Protein AF-A0AAE9Q0K9-F1 (afdb_monomer)

Mean predicted aligned error: 13.52 Å

Nearest PDB structures (foldseek):
  3g79-assembly1_B  TM=7.918E-01  e=2.305E-06  Methanosarcina mazei Go1
  4xrr-assembly1_A  TM=7.896E-01  e=2.748E-06  Micromonospora echinospora
  4xr9-assembly1_A  TM=8.081E-01  e=1.190E-05  Micromonospora echinospora
  4xrr-assembly1_B  TM=7.491E-01  e=4.657E-06  Micromonospora echinospora
  2xvm-assembly2_B  TM=6.823E-01  e=1.431E-02  Escherichia coli

InterPro domains:
  IPR014027 UDP-glucose/GDP-mannose dehydrogenase, C-terminal [PF03720] (36-127)
  IPR014027 UDP-glucose/GDP-mannose dehydrogenase, C-terminal [SM00984] (34-129)
  IPR017476 UDP-glucose/GDP-mannose dehydrogenase [PIRSF000124] (4-127)
  IPR028359 UDP-N-acetyl-D-mannosamine/glucosamine dehydrogenase [PIRSF500136] (2-129)
  IPR028359 UDP-N-acetyl-D-mannosamine/glucosamine dehydrogenase [PTHR43491] (2-128)
  IPR029063 S-adenosyl-L-methionine-dependent methyltransferase superfamily [G3DSA:3.40.50.150] (150-235)
  IPR029063 S-adenosyl-L-methionine-dependent methyltransferase superfamily [SSF53335] (159-231)
  IPR036220 UDP-glucose/GDP-mannose dehydrogenase, C-terminal domain superfamily [SSF52413] (21-127)
  IPR041698 Methyltransferase domain 25 [PF13649] (188-229)

Organism: Paenibacillus polymyxa (NCBI:txid1406)

Solvent-accessible surface area (backbone atoms only — not comparable to full-atom values): 13723 Å² total; per-residue (Å²): 133,74,69,73,65,75,54,50,59,35,53,51,52,48,55,49,50,38,52,55,35,44,77,71,77,35,62,46,58,65,33,31,35,33,33,38,24,45,32,56,48,62,84,43,58,53,47,94,82,15,58,43,54,57,29,51,55,50,41,44,75,59,42,26,44,71,49,39,27,34,98,60,39,65,59,52,73,56,96,84,44,80,48,64,44,48,77,88,47,57,70,58,33,51,69,26,65,33,37,33,35,63,32,58,42,88,87,61,63,54,51,60,44,53,74,34,28,74,24,36,40,28,71,64,62,67,56,77,84,50,79,75,92,51,67,37,41,70,85,43,94,85,52,81,60,76,63,74,68,70,76,69,56,50,65,51,41,22,55,72,60,75,42,84,54,71,71,58,17,50,54,49,40,53,50,50,53,50,52,61,74,68,66,72,86,59,67,44,80,38,78,68,36,48,49,20,59,61,53,46,52,39,32,73,74,66,32,43,38,38,67,42,60,93,48,70,68,26,54,53,47,29,58,54,59,51,69,72,64,76,70,100,74,84,73,92,68,72,84,104

Structure (mmCIF, N/CA/C/O backbone):
data_AF-A0AAE9Q0K9-F1
#
_entry.id   AF-A0AAE9Q0K9-F1
#
loop_
_atom_site.group_PDB
_atom_site.id
_atom_site.type_symbol
_atom_site.label_atom_id
_atom_site.label_alt_id
_atom_site.label_comp_id
_atom_site.label_asym_id
_atom_site.label_entity_id
_atom_site.label_seq_id
_atom_site.pdbx_PDB_ins_code
_atom_site.Cartn_x
_atom_site.Cartn_y
_atom_site.Cartn_z
_atom_site.occupancy
_atom_site.B_iso_or_equiv
_atom_site.auth_seq_id
_atom_site.auth_comp_id
_atom_site.auth_asym_id
_atom_site.auth_atom_id
_atom_site.pdbx_PDB_model_num
ATOM 1 N N . MET A 1 1 ? 25.116 6.180 1.369 1.00 36.84 1 MET A N 1
ATOM 2 C CA . MET A 1 1 ? 24.198 7.081 0.624 1.00 36.84 1 MET A CA 1
ATOM 3 C C . MET A 1 1 ? 23.148 6.339 -0.232 1.00 36.84 1 MET A C 1
ATOM 5 O O . MET A 1 1 ? 22.491 6.979 -1.041 1.00 36.84 1 MET A O 1
ATOM 9 N N . ALA A 1 2 ? 22.880 5.045 0.005 1.00 32.47 2 ALA A N 1
ATOM 10 C CA . ALA A 1 2 ? 21.794 4.292 -0.651 1.00 32.47 2 ALA A CA 1
ATOM 11 C C . ALA A 1 2 ? 20.377 4.611 -0.107 1.00 32.47 2 ALA A C 1
ATOM 13 O O . ALA A 1 2 ? 19.367 4.248 -0.704 1.00 32.47 2 ALA A O 1
ATOM 14 N N . ASP A 1 3 ? 20.302 5.338 1.009 1.00 37.56 3 ASP A N 1
ATOM 15 C CA . ASP A 1 3 ? 19.083 5.569 1.793 1.00 37.56 3 ASP A CA 1
ATOM 16 C C . ASP A 1 3 ? 18.100 6.590 1.172 1.00 37.56 3 ASP A C 1
ATOM 18 O O . ASP A 1 3 ? 16.903 6.565 1.443 1.00 37.56 3 ASP A O 1
ATOM 22 N N . ARG A 1 4 ? 18.549 7.478 0.268 1.00 38.53 4 ARG A N 1
ATOM 23 C CA . ARG A 1 4 ? 17.640 8.464 -0.366 1.00 38.53 4 ARG A CA 1
ATOM 24 C C . ARG A 1 4 ? 16.736 7.869 -1.443 1.00 38.53 4 ARG A C 1
ATOM 26 O O . ARG A 1 4 ? 15.739 8.488 -1.804 1.00 38.53 4 ARG A O 1
ATOM 33 N N . MET A 1 5 ? 17.081 6.702 -1.979 1.00 36.34 5 MET A N 1
ATOM 34 C CA . MET A 1 5 ? 16.413 6.157 -3.159 1.00 36.34 5 MET A CA 1
ATOM 35 C C . MET A 1 5 ? 15.229 5.252 -2.792 1.00 36.34 5 MET A C 1
ATOM 37 O O . MET A 1 5 ? 14.157 5.402 -3.371 1.00 36.34 5 MET A O 1
ATOM 41 N N . ASN A 1 6 ? 15.378 4.409 -1.760 1.00 49.47 6 ASN A N 1
ATOM 42 C CA . ASN A 1 6 ? 14.301 3.540 -1.257 1.00 49.47 6 ASN A CA 1
ATOM 43 C C . ASN A 1 6 ? 13.211 4.298 -0.477 1.00 49.47 6 ASN A C 1
ATOM 45 O O . ASN A 1 6 ? 12.101 3.796 -0.329 1.00 49.47 6 ASN A O 1
ATOM 49 N N . ARG A 1 7 ? 13.482 5.531 -0.030 1.00 56.62 7 ARG A N 1
ATOM 50 C CA . ARG A 1 7 ? 12.511 6.362 0.704 1.00 56.62 7 ARG A CA 1
ATOM 51 C C . ARG A 1 7 ? 11.481 7.073 -0.182 1.00 56.62 7 ARG A C 1
ATOM 53 O O . ARG A 1 7 ? 10.532 7.627 0.354 1.00 56.62 7 ARG A O 1
ATOM 60 N N . ARG A 1 8 ? 11.626 7.076 -1.515 1.00 76.06 8 ARG A N 1
ATOM 61 C CA . ARG A 1 8 ? 10.734 7.860 -2.401 1.00 76.06 8 ARG A CA 1
ATOM 62 C C . ARG A 1 8 ? 9.349 7.235 -2.573 1.00 76.06 8 ARG A C 1
ATOM 64 O O . ARG A 1 8 ? 8.370 7.966 -2.627 1.00 76.06 8 ARG A O 1
ATOM 71 N N . MET A 1 9 ? 9.264 5.905 -2.622 1.00 83.50 9 MET A N 1
ATOM 72 C CA . MET A 1 9 ? 7.991 5.210 -2.844 1.00 83.50 9 MET A CA 1
ATOM 73 C C . MET A 1 9 ? 7.003 5.359 -1.678 1.00 83.50 9 MET A C 1
ATOM 75 O O . MET A 1 9 ? 5.858 5.707 -1.948 1.00 83.50 9 MET A O 1
ATOM 79 N N . PRO A 1 10 ? 7.402 5.186 -0.400 1.00 91.00 10 PRO A N 1
ATOM 80 C CA . PRO A 1 10 ? 6.505 5.456 0.725 1.00 91.00 10 PRO A CA 1
ATOM 81 C C . PRO A 1 10 ? 5.964 6.891 0.742 1.00 91.00 10 PRO A C 1
ATOM 83 O O . PRO A 1 10 ? 4.782 7.094 0.993 1.00 91.00 10 PRO A O 1
ATOM 86 N N . LEU A 1 11 ? 6.803 7.884 0.426 1.00 89.25 11 LEU A N 1
ATOM 87 C CA . LEU A 1 11 ? 6.382 9.289 0.370 1.00 89.25 11 LEU A CA 1
ATOM 88 C C . LEU A 1 11 ? 5.381 9.532 -0.763 1.00 89.25 11 LEU A C 1
ATOM 90 O O . LEU A 1 11 ? 4.333 10.123 -0.537 1.00 89.25 11 LEU A O 1
ATOM 94 N N . TYR A 1 12 ? 5.656 8.997 -1.954 1.00 87.00 12 TYR A N 1
ATOM 95 C CA . TYR A 1 12 ? 4.720 9.064 -3.074 1.00 87.00 12 TYR A CA 1
ATOM 96 C C . TYR A 1 12 ? 3.377 8.400 -2.737 1.00 87.00 12 TYR A C 1
ATOM 98 O O . TYR A 1 12 ? 2.322 8.953 -3.023 1.00 87.00 12 TYR A O 1
ATOM 106 N N . ILE A 1 13 ? 3.394 7.231 -2.086 1.00 93.88 13 ILE A N 1
ATOM 107 C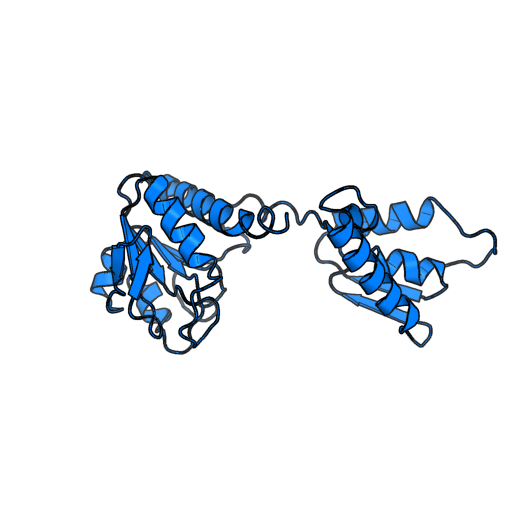 CA . ILE A 1 13 ? 2.168 6.557 -1.633 1.00 93.88 13 ILE A CA 1
ATOM 108 C C . ILE A 1 13 ? 1.389 7.454 -0.659 1.00 93.88 13 ILE A C 1
ATOM 110 O O . ILE A 1 13 ? 0.170 7.542 -0.776 1.00 93.88 13 ILE A O 1
ATOM 114 N N . ALA A 1 14 ? 2.060 8.161 0.253 1.00 96.19 14 ALA A N 1
ATOM 115 C CA . ALA A 1 14 ? 1.404 9.090 1.172 1.00 96.19 14 ALA A CA 1
ATOM 116 C C . ALA A 1 14 ? 0.760 10.295 0.463 1.00 96.19 14 ALA A C 1
ATOM 118 O O . ALA A 1 14 ? -0.393 10.616 0.745 1.00 96.19 14 ALA A O 1
ATOM 119 N N . GLU A 1 15 ? 1.451 10.907 -0.504 1.00 93.00 15 GLU A N 1
ATOM 120 C CA . GLU A 1 15 ? 0.894 11.978 -1.349 1.00 93.00 15 GLU A CA 1
ATOM 121 C C . GLU A 1 15 ? -0.348 11.496 -2.116 1.00 93.00 15 GLU A C 1
ATOM 123 O O . GLU A 1 15 ? -1.350 12.203 -2.234 1.00 93.00 15 GLU A O 1
ATOM 128 N N . ARG A 1 16 ? -0.316 10.252 -2.606 1.00 94.06 16 ARG A N 1
ATOM 129 C CA . ARG A 1 16 ? -1.458 9.630 -3.284 1.00 94.06 16 ARG A CA 1
ATOM 130 C C . ARG A 1 16 ? -2.630 9.401 -2.341 1.00 94.06 16 ARG A C 1
ATOM 132 O O . ARG A 1 16 ? -3.759 9.701 -2.719 1.00 94.06 16 ARG A O 1
ATOM 139 N N . ILE A 1 17 ? -2.373 8.936 -1.121 1.00 97.19 17 ILE A N 1
ATOM 140 C CA . ILE A 1 17 ? -3.406 8.790 -0.090 1.00 97.19 17 ILE A CA 1
ATOM 141 C C . ILE A 1 17 ? -4.057 10.145 0.214 1.00 97.19 17 ILE A C 1
ATOM 143 O O . ILE A 1 17 ? -5.284 10.236 0.231 1.00 97.19 17 ILE A O 1
ATOM 147 N N . GLU A 1 18 ? -3.267 11.205 0.397 1.00 96.31 18 GLU A N 1
ATOM 148 C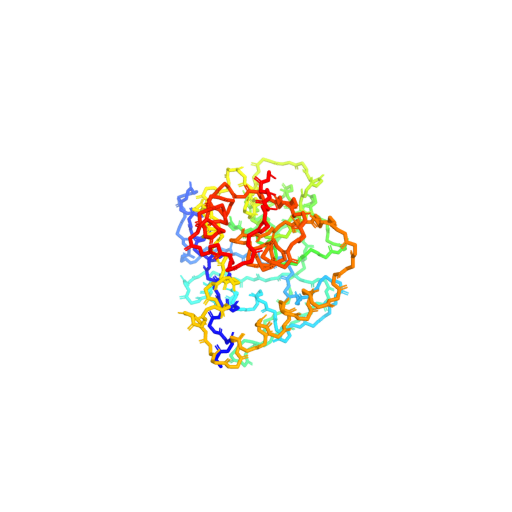 CA . GLU A 1 18 ? -3.787 12.558 0.623 1.00 96.31 18 GLU A CA 1
ATOM 149 C C . GLU A 1 18 ? -4.675 13.031 -0.537 1.00 96.31 18 GLU A C 1
ATOM 151 O O . GLU A 1 18 ? -5.797 13.488 -0.310 1.00 96.31 18 GLU A O 1
ATOM 156 N N . ALA A 1 19 ? -4.223 12.857 -1.782 1.00 93.50 19 ALA A N 1
ATOM 157 C CA . ALA A 1 19 ? -5.000 13.218 -2.964 1.00 93.50 19 ALA A CA 1
ATOM 158 C C . ALA A 1 19 ? -6.320 12.429 -3.065 1.00 93.50 19 ALA A C 1
ATOM 160 O O . ALA A 1 19 ? -7.364 13.000 -3.384 1.00 93.50 19 ALA A O 1
ATOM 161 N N . MET A 1 20 ? -6.296 11.128 -2.764 1.00 95.06 20 MET A N 1
ATOM 162 C CA . MET A 1 20 ? -7.482 10.266 -2.769 1.00 95.06 20 MET A CA 1
ATOM 163 C C . MET A 1 20 ? -8.494 10.668 -1.688 1.00 95.06 20 MET A C 1
ATOM 165 O O . MET A 1 20 ? -9.697 10.708 -1.950 1.00 95.06 20 MET A O 1
ATOM 169 N N . LEU A 1 21 ? -8.021 11.021 -0.490 1.00 96.25 21 LEU A N 1
ATOM 170 C CA . LEU A 1 21 ? -8.870 11.557 0.576 1.00 96.25 21 LEU A CA 1
ATOM 171 C C . LEU A 1 21 ? -9.482 12.906 0.174 1.00 96.25 21 LEU A C 1
ATOM 173 O O . LEU A 1 21 ? -10.686 13.108 0.350 1.00 96.25 21 LEU A O 1
ATOM 177 N N . ALA A 1 22 ? -8.692 13.793 -0.437 1.00 94.81 22 ALA A N 1
ATOM 178 C CA . ALA A 1 22 ? -9.155 15.101 -0.894 1.00 94.81 22 ALA A CA 1
ATOM 179 C C . ALA A 1 22 ? -10.270 14.988 -1.946 1.00 94.81 22 ALA A C 1
ATOM 181 O O . ALA A 1 22 ? -11.261 15.714 -1.870 1.00 94.81 22 ALA A O 1
ATOM 182 N N . GLN A 1 23 ? -10.179 14.025 -2.871 1.00 92.88 23 GLN A N 1
ATOM 183 C CA . GLN A 1 23 ? -11.248 13.728 -3.839 1.00 92.88 23 GLN A CA 1
ATOM 184 C C . GLN A 1 23 ? -12.558 13.276 -3.172 1.00 92.88 23 GLN A C 1
ATOM 186 O O . GLN A 1 23 ? -13.635 13.439 -3.741 1.00 92.88 23 GLN A O 1
ATOM 191 N N . LYS A 1 24 ? -12.484 12.733 -1.952 1.00 92.81 24 LYS A N 1
ATOM 192 C CA . LYS A 1 24 ? -13.639 12.379 -1.114 1.00 92.81 24 LYS A CA 1
ATOM 193 C C . LYS A 1 24 ? -14.046 13.505 -0.152 1.00 92.81 24 LYS A C 1
ATOM 195 O O . LYS A 1 24 ? -14.880 13.279 0.722 1.00 92.81 24 LYS A O 1
ATOM 200 N N . GLY A 1 25 ? -13.469 14.702 -0.287 1.00 95.25 25 GLY A N 1
ATOM 201 C CA . GLY A 1 25 ? -13.744 15.852 0.576 1.00 95.25 25 GLY A CA 1
ATOM 202 C C . GLY A 1 25 ? -13.165 15.731 1.990 1.00 95.25 25 GLY A C 1
ATOM 203 O O . GLY A 1 25 ? -13.634 16.418 2.896 1.00 95.25 25 GLY A O 1
ATOM 204 N N . LYS A 1 26 ? -12.174 14.855 2.202 1.00 95.06 26 LYS A N 1
ATOM 205 C CA . LYS A 1 26 ? -11.495 14.653 3.491 1.00 95.06 26 LYS A CA 1
ATOM 206 C C . LYS A 1 26 ? -10.059 15.165 3.426 1.00 95.06 26 LYS A C 1
ATOM 208 O O . LYS A 1 26 ? -9.401 15.066 2.398 1.00 95.06 26 LYS A O 1
ATOM 213 N N . THR A 1 27 ? -9.559 15.702 4.532 1.00 96.81 27 THR A N 1
ATOM 214 C CA . THR A 1 27 ? -8.134 16.023 4.683 1.00 96.81 27 THR A CA 1
ATOM 215 C C . THR A 1 27 ? -7.415 14.849 5.336 1.00 96.81 27 THR A C 1
ATOM 217 O O . THR A 1 27 ? -8.040 14.051 6.032 1.00 96.81 27 THR A O 1
ATOM 220 N N . ILE A 1 28 ? -6.101 14.731 5.131 1.00 97.56 28 ILE A N 1
ATOM 221 C CA . ILE A 1 28 ? -5.321 13.647 5.747 1.00 97.56 28 ILE A CA 1
ATOM 222 C C . ILE A 1 28 ? -5.209 13.783 7.273 1.00 97.56 28 ILE A C 1
ATOM 224 O O . ILE A 1 28 ? -5.107 12.788 7.989 1.00 97.56 28 ILE A O 1
ATOM 228 N N . ASN A 1 29 ? -5.282 15.010 7.791 1.00 97.31 29 ASN A N 1
ATOM 229 C CA . ASN A 1 29 ? -5.257 15.260 9.225 1.00 97.31 29 ASN A CA 1
ATOM 230 C C . ASN A 1 29 ? -6.472 14.599 9.899 1.00 97.31 29 ASN A C 1
ATOM 232 O O . ASN A 1 29 ? -7.617 14.924 9.591 1.00 97.31 29 ASN A O 1
ATOM 236 N N . LYS A 1 30 ? -6.211 13.698 10.851 1.00 96.81 30 LYS A N 1
ATOM 237 C CA . LYS A 1 30 ? -7.172 12.832 11.552 1.00 96.81 30 LYS A CA 1
ATOM 238 C C . LYS A 1 30 ? -7.880 11.788 10.682 1.00 96.81 30 LYS A C 1
ATOM 240 O O . LYS A 1 30 ? -8.736 11.082 11.216 1.00 96.81 30 LYS A O 1
ATOM 245 N N . ALA A 1 31 ? -7.521 11.646 9.405 1.00 98.44 31 ALA A N 1
ATOM 246 C CA . ALA A 1 31 ? -8.048 10.567 8.577 1.00 98.44 31 ALA A CA 1
ATOM 247 C C . ALA A 1 31 ? -7.641 9.210 9.157 1.00 98.44 31 ALA A C 1
ATOM 249 O O . ALA A 1 31 ? -6.495 9.018 9.570 1.00 98.44 31 ALA A O 1
ATOM 250 N N . LYS A 1 32 ? -8.577 8.268 9.193 1.00 98.69 32 LYS A N 1
ATOM 251 C CA . LYS A 1 32 ? -8.355 6.898 9.647 1.00 98.69 32 LYS A CA 1
ATOM 252 C C . LYS A 1 32 ? -7.809 6.070 8.496 1.00 98.69 32 LYS A C 1
ATOM 254 O O . LYS A 1 32 ? -8.527 5.769 7.545 1.00 98.69 32 LYS A O 1
ATOM 259 N N . ILE A 1 33 ? -6.543 5.694 8.600 1.00 98.81 33 ILE A N 1
ATOM 260 C CA . ILE A 1 33 ? -5.845 4.908 7.585 1.00 98.81 33 ILE A CA 1
ATOM 261 C C . ILE A 1 33 ? -5.503 3.548 8.179 1.00 98.81 33 ILE A C 1
ATOM 263 O O . ILE A 1 33 ? -4.948 3.463 9.278 1.00 98.81 33 ILE A O 1
ATOM 267 N N . ILE A 1 34 ? -5.812 2.483 7.446 1.00 98.81 34 ILE A N 1
ATOM 268 C CA . ILE A 1 34 ? -5.430 1.124 7.829 1.00 98.81 34 ILE A CA 1
ATOM 269 C C . ILE A 1 34 ? -4.444 0.578 6.809 1.00 98.81 34 ILE A C 1
ATOM 271 O O . ILE A 1 34 ? -4.770 0.492 5.629 1.00 98.81 34 ILE A O 1
ATOM 275 N N . LEU A 1 35 ? -3.256 0.183 7.263 1.00 98.75 35 LEU A N 1
ATOM 276 C CA . LEU A 1 35 ? -2.320 -0.583 6.443 1.00 98.75 35 LEU A CA 1
ATOM 277 C C . LEU A 1 35 ? -2.640 -2.078 6.559 1.00 98.75 35 LEU A C 1
ATOM 279 O O . LEU A 1 35 ? -2.580 -2.647 7.652 1.00 98.75 35 LEU A O 1
ATOM 283 N N . ALA A 1 36 ? -2.981 -2.709 5.439 1.00 98.50 36 ALA A N 1
ATOM 284 C CA . ALA A 1 36 ? -3.128 -4.154 5.326 1.00 98.50 36 ALA A CA 1
ATOM 285 C C . ALA A 1 36 ? -1.775 -4.759 4.910 1.00 98.50 36 ALA A C 1
ATOM 287 O O . ALA A 1 36 ? -1.364 -4.683 3.747 1.00 98.50 36 ALA A O 1
ATOM 288 N N . GLY A 1 37 ? -1.082 -5.329 5.896 1.00 98.00 37 GLY A N 1
ATOM 289 C CA . GLY A 1 37 ? 0.266 -5.880 5.801 1.00 98.00 37 GLY A CA 1
ATOM 290 C C . GLY A 1 37 ? 1.352 -4.865 6.159 1.00 98.00 37 GLY A C 1
ATOM 291 O O . GLY A 1 37 ? 1.391 -3.760 5.627 1.00 98.00 37 GLY A O 1
ATOM 292 N N . VAL A 1 38 ? 2.268 -5.230 7.048 1.00 97.94 38 VAL A N 1
ATOM 293 C CA . VAL A 1 38 ? 3.466 -4.443 7.386 1.00 97.94 38 VAL A CA 1
ATOM 294 C C . VAL A 1 38 ? 4.754 -5.249 7.261 1.00 97.94 38 VAL A C 1
ATOM 296 O O . VAL A 1 38 ? 5.834 -4.661 7.322 1.00 97.94 38 VAL A O 1
ATOM 299 N N . ALA A 1 39 ? 4.674 -6.560 7.040 1.00 95.44 39 ALA A N 1
ATOM 300 C CA . ALA A 1 39 ? 5.826 -7.380 6.703 1.00 95.44 39 ALA A CA 1
ATOM 301 C C . ALA A 1 39 ? 6.523 -6.887 5.423 1.00 95.44 39 ALA A C 1
ATOM 303 O O . ALA A 1 39 ? 5.892 -6.446 4.462 1.00 95.44 39 ALA A O 1
ATOM 304 N N . TYR A 1 40 ? 7.849 -7.000 5.391 1.00 88.62 40 TYR A N 1
ATOM 305 C CA . TYR A 1 40 ? 8.693 -6.660 4.246 1.00 88.62 40 TYR A CA 1
ATOM 306 C C . TYR A 1 40 ? 8.391 -7.533 3.018 1.00 88.62 40 TYR A C 1
ATOM 308 O O . TYR A 1 40 ? 8.540 -7.084 1.879 1.00 88.62 40 TYR A O 1
ATOM 316 N N . LYS A 1 41 ? 7.961 -8.778 3.241 1.00 90.50 41 LYS A N 1
ATOM 317 C CA . LYS A 1 41 ? 7.565 -9.722 2.196 1.00 90.50 41 LYS A CA 1
ATOM 318 C C . LYS A 1 41 ? 6.277 -10.434 2.573 1.00 90.50 41 LYS A C 1
ATOM 320 O O . LYS A 1 41 ? 5.924 -10.551 3.742 1.00 90.50 41 LYS A O 1
ATOM 325 N N . LYS A 1 42 ? 5.631 -10.949 1.534 1.00 95.38 42 LYS A N 1
ATOM 326 C CA . LYS A 1 42 ? 4.513 -11.877 1.623 1.00 95.38 42 LYS A CA 1
ATOM 327 C C . LYS A 1 42 ? 4.852 -13.058 2.537 1.00 95.38 42 LYS A C 1
ATOM 329 O O . LYS A 1 42 ? 5.935 -13.630 2.443 1.00 95.38 42 LYS A O 1
ATOM 334 N N . ASP A 1 43 ? 3.884 -13.392 3.380 1.00 96.31 43 ASP A N 1
ATOM 335 C CA . ASP A 1 43 ? 3.815 -14.597 4.215 1.00 96.31 43 ASP A CA 1
ATOM 336 C C . ASP A 1 43 ? 4.983 -14.849 5.186 1.00 96.31 43 ASP A C 1
ATOM 338 O O . ASP A 1 43 ? 5.297 -15.994 5.508 1.00 96.31 43 ASP A O 1
ATOM 342 N N . ILE A 1 44 ? 5.613 -13.777 5.677 1.00 95.00 44 ILE A N 1
ATOM 343 C CA . ILE A 1 44 ? 6.643 -13.826 6.726 1.00 95.00 44 ILE A CA 1
ATOM 344 C C . ILE A 1 44 ? 6.440 -12.700 7.749 1.00 95.00 44 ILE A C 1
ATOM 346 O O . ILE A 1 44 ? 5.702 -11.755 7.490 1.00 95.00 44 ILE A O 1
ATOM 350 N N . ASP A 1 45 ? 7.132 -12.767 8.885 1.00 95.25 45 ASP A N 1
ATOM 351 C CA . ASP A 1 45 ? 7.037 -11.825 10.012 1.00 95.25 45 ASP A CA 1
ATOM 352 C C . ASP A 1 45 ? 8.154 -10.754 10.048 1.00 95.25 45 ASP A C 1
ATOM 354 O O . ASP A 1 45 ? 8.262 -9.980 11.002 1.00 95.25 45 ASP A O 1
ATOM 358 N N . ASP A 1 46 ? 9.001 -10.673 9.016 1.00 92.44 46 ASP A N 1
ATOM 359 C CA . ASP A 1 46 ? 10.136 -9.742 8.989 1.00 92.44 46 ASP A CA 1
ATOM 360 C C . ASP A 1 46 ? 9.705 -8.315 8.633 1.00 92.44 46 ASP A C 1
ATOM 362 O O . ASP A 1 46 ? 9.191 -8.066 7.543 1.00 92.44 46 ASP A O 1
ATOM 366 N N . VAL A 1 47 ? 9.988 -7.356 9.515 1.00 93.56 47 VAL A N 1
ATOM 367 C CA . VAL A 1 47 ? 9.665 -5.930 9.329 1.00 93.56 47 VAL A CA 1
ATOM 368 C C . VAL A 1 47 ? 10.884 -5.012 9.209 1.00 93.56 47 VAL A C 1
ATOM 370 O O . VAL A 1 47 ? 10.709 -3.812 9.006 1.00 93.56 47 VAL A O 1
ATOM 373 N N . ARG A 1 48 ? 12.115 -5.532 9.330 1.00 87.56 48 ARG A N 1
ATOM 374 C CA . ARG A 1 48 ? 13.334 -4.714 9.532 1.00 87.56 48 ARG A CA 1
ATOM 375 C C . ARG A 1 48 ? 13.556 -3.656 8.454 1.00 87.56 48 ARG A C 1
ATOM 377 O O . ARG A 1 48 ? 13.917 -2.532 8.769 1.00 87.56 48 ARG A O 1
ATOM 384 N N . GLU A 1 49 ? 13.280 -4.017 7.207 1.00 86.56 49 GLU A N 1
ATOM 385 C CA . GLU A 1 49 ? 13.440 -3.152 6.032 1.00 86.56 49 GLU A CA 1
ATOM 386 C C . GLU A 1 49 ? 12.087 -2.857 5.365 1.00 86.56 49 GLU A C 1
ATOM 388 O O . GLU A 1 49 ? 11.999 -2.636 4.155 1.00 86.56 49 GLU A O 1
ATOM 393 N N . SER A 1 50 ? 10.995 -2.920 6.133 1.00 92.69 50 SER A N 1
ATOM 394 C CA . SER A 1 50 ? 9.659 -2.787 5.568 1.00 92.69 50 SER A CA 1
ATOM 395 C C . SER A 1 50 ? 9.359 -1.340 5.145 1.00 92.69 50 SER A C 1
ATOM 397 O O . SER A 1 50 ? 9.321 -0.438 5.990 1.00 92.69 50 SER A O 1
ATOM 399 N N . PRO A 1 51 ? 9.051 -1.089 3.855 1.00 91.00 51 PRO A N 1
ATOM 400 C CA . PRO A 1 51 ? 8.629 0.234 3.399 1.00 91.00 51 PRO A CA 1
ATOM 401 C C . PRO A 1 51 ? 7.282 0.659 4.002 1.00 91.00 51 PRO A C 1
ATOM 403 O O . PRO A 1 51 ? 6.999 1.855 4.072 1.00 91.00 51 PRO A O 1
ATOM 406 N N . ALA A 1 52 ? 6.468 -0.297 4.469 1.00 95.31 52 ALA A N 1
ATOM 407 C CA . ALA A 1 52 ? 5.196 -0.018 5.127 1.00 95.31 52 ALA A CA 1
ATOM 408 C C . ALA A 1 52 ? 5.393 0.725 6.456 1.00 95.31 52 ALA A C 1
ATOM 410 O O . ALA A 1 52 ? 4.589 1.590 6.786 1.00 95.31 52 ALA A O 1
ATOM 411 N N . LEU A 1 53 ? 6.487 0.462 7.184 1.00 95.62 53 LEU A N 1
ATOM 412 C CA . LEU A 1 53 ? 6.791 1.181 8.426 1.00 95.62 53 LEU A CA 1
ATOM 413 C C . LEU A 1 53 ? 7.210 2.632 8.165 1.00 95.62 53 LEU A C 1
ATOM 415 O O . LEU A 1 53 ? 6.799 3.532 8.896 1.00 95.62 53 LEU A O 1
ATOM 419 N N . VAL A 1 54 ? 7.961 2.875 7.085 1.00 94.25 54 VAL A N 1
ATOM 420 C CA . VAL A 1 54 ? 8.318 4.236 6.646 1.00 94.25 54 VAL A CA 1
ATOM 421 C C . VAL A 1 54 ? 7.063 5.019 6.251 1.00 94.25 54 VAL A C 1
ATOM 423 O O . VAL A 1 54 ? 6.917 6.182 6.628 1.00 94.25 54 VAL A O 1
ATOM 426 N N . LEU A 1 55 ? 6.140 4.376 5.525 1.00 96.69 55 LEU A N 1
ATOM 427 C CA . LEU A 1 55 ? 4.838 4.954 5.191 1.00 96.69 55 LEU A CA 1
ATOM 428 C C . LEU A 1 55 ? 4.026 5.253 6.458 1.00 96.69 55 LEU A C 1
ATOM 430 O O . LEU A 1 55 ? 3.530 6.367 6.607 1.00 96.69 55 LEU A O 1
ATOM 434 N N . PHE A 1 56 ? 3.925 4.289 7.378 1.00 98.06 56 PHE A N 1
ATOM 435 C CA . PHE A 1 56 ? 3.192 4.428 8.637 1.00 98.06 56 PHE A CA 1
ATOM 436 C C . PHE A 1 56 ? 3.672 5.654 9.422 1.00 98.06 56 PHE A C 1
ATOM 438 O O . PHE A 1 56 ? 2.870 6.509 9.794 1.00 98.06 56 PHE A O 1
ATOM 445 N N . GLU A 1 57 ? 4.985 5.776 9.633 1.00 96.44 57 GLU A N 1
ATOM 446 C CA . GLU A 1 57 ? 5.574 6.909 10.349 1.00 96.44 57 GLU A CA 1
ATOM 447 C C . GLU A 1 57 ? 5.289 8.242 9.642 1.00 96.44 57 GLU A C 1
ATOM 449 O O . GLU A 1 57 ? 4.985 9.244 10.291 1.00 96.44 57 GLU A O 1
ATOM 454 N N . HIS A 1 58 ? 5.372 8.271 8.310 1.00 97.06 58 HIS A N 1
ATOM 455 C CA . HIS A 1 58 ? 5.127 9.488 7.547 1.00 97.06 58 HIS A CA 1
ATOM 456 C C . HIS A 1 58 ? 3.661 9.937 7.618 1.00 97.06 58 HIS A C 1
ATOM 458 O O . HIS A 1 58 ? 3.399 11.111 7.865 1.00 97.06 58 HIS A O 1
ATOM 464 N N . LEU A 1 59 ? 2.710 9.009 7.503 1.00 98.19 59 LEU A N 1
ATOM 465 C CA . LEU A 1 59 ? 1.280 9.299 7.636 1.00 98.19 59 LEU A CA 1
ATOM 466 C C . LEU A 1 59 ? 0.931 9.841 9.034 1.00 98.19 59 LEU A C 1
ATOM 468 O O . LEU A 1 59 ? 0.166 10.799 9.146 1.00 98.19 59 LEU A O 1
ATOM 472 N N . ILE A 1 60 ? 1.544 9.300 10.095 1.00 97.75 60 ILE A N 1
ATOM 473 C CA . ILE A 1 60 ? 1.416 9.850 11.457 1.00 97.75 60 ILE A CA 1
ATOM 474 C C . ILE A 1 60 ? 1.945 11.292 11.516 1.00 97.75 60 ILE A C 1
ATOM 476 O O . ILE A 1 60 ? 1.286 12.163 12.082 1.00 97.75 60 ILE A O 1
ATOM 480 N N . LYS A 1 61 ? 3.098 11.580 10.894 1.00 97.00 61 LYS A N 1
ATOM 481 C CA . LYS A 1 61 ? 3.654 12.948 10.817 1.00 97.00 61 LYS A CA 1
ATOM 482 C C . LYS A 1 61 ? 2.755 13.916 10.043 1.00 97.00 61 LYS A C 1
ATOM 484 O O . LYS A 1 61 ? 2.744 15.101 10.362 1.00 97.00 61 LYS A O 1
ATOM 489 N N . MET A 1 62 ? 1.986 13.423 9.073 1.00 97.44 62 MET A N 1
ATOM 490 C CA . MET A 1 62 ? 0.960 14.195 8.357 1.00 97.44 62 MET A CA 1
ATOM 491 C C . MET A 1 62 ? -0.327 14.401 9.184 1.00 97.44 62 MET A C 1
ATOM 493 O O . MET A 1 62 ? -1.242 15.096 8.745 1.00 97.44 62 MET A O 1
ATOM 497 N N . GLY A 1 63 ? -0.408 13.829 10.389 1.00 98.00 63 GLY A N 1
ATOM 498 C CA . GLY A 1 63 ? -1.533 13.973 11.312 1.00 98.00 63 GLY A CA 1
ATOM 499 C C . GLY A 1 63 ? -2.624 12.913 11.157 1.00 98.00 63 GLY A C 1
ATOM 500 O O . GLY A 1 63 ? -3.674 13.047 11.785 1.00 98.00 63 GLY A O 1
ATOM 501 N N . ALA A 1 64 ? -2.420 11.873 10.345 1.00 98.56 64 ALA A N 1
ATOM 502 C CA . ALA A 1 64 ? -3.393 10.794 10.194 1.00 98.56 64 ALA A CA 1
ATOM 503 C C . ALA A 1 64 ? -3.489 9.917 11.455 1.00 98.56 64 ALA A C 1
ATOM 505 O O . ALA A 1 64 ? -2.536 9.770 12.220 1.00 98.56 64 ALA A O 1
ATOM 506 N N . SER A 1 65 ? -4.640 9.274 11.645 1.00 98.38 65 SER A N 1
ATOM 507 C CA . SER A 1 65 ? -4.823 8.190 12.609 1.00 98.38 65 SER A CA 1
ATOM 508 C C . SER A 1 65 ? -4.544 6.863 11.906 1.00 98.38 65 SER A C 1
ATOM 510 O O . SER A 1 65 ? -5.392 6.342 11.184 1.00 98.38 65 SER A O 1
ATOM 512 N N . VAL A 1 66 ? -3.331 6.336 12.079 1.00 98.56 66 VAL A N 1
ATOM 513 C CA . VAL A 1 66 ? -2.879 5.136 11.362 1.00 98.56 66 VAL A CA 1
ATOM 514 C C . VAL A 1 66 ? -2.956 3.913 12.268 1.00 98.56 66 VAL A C 1
ATOM 516 O O . VAL A 1 66 ? -2.501 3.929 13.412 1.00 98.56 66 VAL A O 1
ATOM 519 N N . SER A 1 67 ? -3.516 2.830 11.746 1.00 98.56 67 SER A N 1
ATOM 520 C CA . SER A 1 67 ? -3.431 1.499 12.345 1.00 98.56 67 SER A CA 1
ATOM 521 C C . SER A 1 67 ? -3.044 0.480 11.281 1.00 98.56 67 SER A C 1
ATOM 523 O O . SER A 1 67 ? -2.982 0.803 10.095 1.00 98.56 67 SER A O 1
ATOM 525 N N . PHE A 1 68 ? -2.727 -0.742 11.692 1.00 98.69 68 PHE A N 1
ATOM 526 C CA . PHE A 1 68 ? -2.383 -1.796 10.751 1.00 98.69 68 PHE A CA 1
ATOM 527 C C . PHE A 1 68 ? -3.007 -3.119 11.162 1.00 98.69 68 PHE A C 1
ATOM 529 O O . PHE A 1 68 ? -3.349 -3.329 12.328 1.00 98.69 68 PHE A O 1
ATOM 536 N N . THR A 1 69 ? -3.115 -4.015 10.195 1.00 98.50 69 THR A N 1
ATOM 537 C CA . THR A 1 69 ? -3.342 -5.433 10.427 1.00 98.50 69 THR A CA 1
ATOM 538 C C . THR A 1 69 ? -2.375 -6.228 9.572 1.00 98.50 69 THR A C 1
ATOM 540 O O . THR A 1 69 ? -2.101 -5.872 8.429 1.00 98.50 69 THR A O 1
ATOM 543 N N . ASP A 1 70 ? -1.813 -7.273 10.154 1.00 98.38 70 ASP A N 1
ATOM 544 C CA . ASP A 1 70 ? -0.901 -8.193 9.494 1.00 98.38 70 ASP A CA 1
ATOM 545 C C . ASP A 1 70 ? -1.069 -9.576 10.146 1.00 98.38 70 ASP A C 1
ATOM 547 O O . ASP A 1 70 ? -1.087 -9.655 11.382 1.00 98.38 70 ASP A O 1
ATOM 551 N N . PRO A 1 71 ? -1.248 -10.650 9.354 1.00 97.69 71 PRO A N 1
ATOM 552 C CA . PRO A 1 71 ? -1.454 -11.997 9.881 1.00 97.69 71 PRO A CA 1
ATOM 553 C C . PRO A 1 71 ? -0.187 -12.642 10.467 1.00 97.69 71 PRO A C 1
ATOM 555 O O . PRO A 1 71 ? -0.304 -13.594 11.235 1.00 97.69 71 PRO A O 1
ATOM 558 N N . TYR A 1 72 ? 1.005 -12.138 10.136 1.00 98.00 72 TYR A N 1
ATOM 559 C CA . TYR A 1 72 ? 2.297 -12.674 10.582 1.00 98.00 72 TYR A CA 1
ATOM 560 C C . TYR A 1 72 ? 3.006 -11.745 11.577 1.00 98.00 72 TYR A C 1
ATOM 562 O O . TYR A 1 72 ? 3.792 -12.207 12.400 1.00 98.00 72 TYR A O 1
ATOM 570 N N . VAL A 1 73 ? 2.701 -10.446 11.556 1.00 97.88 73 VAL A N 1
ATOM 571 C CA . VAL A 1 73 ? 3.287 -9.446 12.458 1.00 97.88 73 VAL A CA 1
ATOM 572 C C . VAL A 1 73 ? 2.279 -9.034 13.530 1.00 97.88 73 VAL A C 1
ATOM 574 O O . VAL A 1 73 ? 1.327 -8.301 13.273 1.00 97.88 73 VAL A O 1
ATOM 577 N N . SER A 1 74 ? 2.515 -9.444 14.778 1.00 97.81 74 SER A N 1
ATOM 578 C CA . SER A 1 74 ? 1.641 -9.105 15.914 1.00 97.81 74 SER A CA 1
ATOM 579 C C . SER A 1 74 ? 1.838 -7.678 16.435 1.00 97.81 74 SER A C 1
ATOM 581 O O . SER A 1 74 ? 0.890 -7.043 16.900 1.00 97.81 74 SER A O 1
ATOM 583 N N . SER A 1 75 ? 3.064 -7.156 16.366 1.00 97.81 75 SER A N 1
ATOM 584 C CA . SER A 1 75 ? 3.404 -5.788 16.758 1.00 97.81 75 SER A CA 1
ATOM 585 C C . SER A 1 75 ? 4.756 -5.362 16.185 1.00 97.81 75 SER A C 1
ATOM 587 O O . SER A 1 75 ? 5.595 -6.201 15.861 1.00 97.81 75 SER A O 1
ATOM 589 N N . PHE A 1 76 ? 4.993 -4.055 16.109 1.00 96.25 76 PHE A N 1
ATOM 590 C CA . PHE A 1 76 ? 6.323 -3.484 15.885 1.00 96.25 76 PHE A CA 1
ATOM 591 C C . PHE A 1 76 ? 6.548 -2.289 16.817 1.00 96.25 76 PHE A C 1
ATOM 593 O O . PHE A 1 76 ? 5.611 -1.795 17.446 1.00 96.25 76 PHE A O 1
ATOM 600 N N . LYS A 1 77 ? 7.797 -1.824 16.928 1.00 95.12 77 LYS A N 1
ATOM 601 C CA . LYS A 1 77 ? 8.132 -0.629 17.714 1.00 95.12 77 LYS A CA 1
ATOM 602 C C . LYS A 1 77 ? 8.300 0.591 16.818 1.00 95.12 77 LYS A C 1
ATOM 604 O O . LYS A 1 77 ? 9.067 0.539 15.862 1.00 95.12 77 LYS A O 1
ATOM 609 N N . LEU A 1 78 ? 7.659 1.696 17.182 1.00 92.19 78 LEU A N 1
ATOM 610 C CA . LEU A 1 78 ? 7.854 3.010 16.574 1.00 92.19 78 LEU A CA 1
ATOM 611 C C . LEU A 1 78 ? 8.220 4.003 17.673 1.00 92.19 78 LEU A C 1
ATOM 613 O O . LEU A 1 78 ? 7.474 4.157 18.631 1.00 92.19 78 LEU A O 1
ATOM 617 N N . ASN A 1 79 ? 9.385 4.648 17.574 1.00 89.56 79 ASN A N 1
ATOM 618 C CA . ASN A 1 79 ? 9.875 5.594 18.591 1.00 89.56 79 ASN A CA 1
ATOM 619 C C . ASN A 1 79 ? 9.879 5.031 20.030 1.00 89.56 79 ASN A C 1
ATOM 621 O O . ASN A 1 79 ? 9.689 5.760 20.996 1.00 89.56 79 ASN A O 1
ATOM 625 N N . GLY A 1 80 ? 10.100 3.719 20.172 1.00 89.94 80 GLY A N 1
ATOM 626 C CA . GLY A 1 80 ? 10.095 3.021 21.462 1.00 89.94 80 GLY A CA 1
ATOM 627 C C . GLY A 1 80 ? 8.720 2.528 21.926 1.00 89.94 80 GLY A C 1
ATOM 628 O O . GLY A 1 80 ? 8.667 1.688 22.824 1.00 89.94 80 GLY A O 1
ATOM 629 N N . GLU A 1 81 ? 7.633 2.954 21.284 1.00 93.19 81 GLU A N 1
ATOM 630 C CA . GLU A 1 81 ? 6.269 2.523 21.594 1.00 93.19 81 GLU A CA 1
ATOM 631 C C . GLU A 1 81 ? 5.874 1.289 20.781 1.00 93.19 81 GLU A C 1
ATOM 633 O O . GLU A 1 81 ? 6.188 1.183 19.595 1.00 93.19 81 GLU A O 1
ATOM 638 N N . ALA A 1 82 ? 5.187 0.340 21.417 1.00 96.31 82 ALA A N 1
ATOM 639 C CA . ALA A 1 82 ? 4.688 -0.855 20.747 1.00 96.31 82 ALA A CA 1
ATOM 640 C C . ALA A 1 82 ? 3.351 -0.562 20.052 1.00 96.31 82 ALA A C 1
ATOM 642 O O . ALA A 1 82 ? 2.351 -0.267 20.705 1.00 96.31 82 ALA A O 1
ATOM 643 N N . ILE A 1 83 ? 3.322 -0.706 18.729 1.00 97.62 83 ILE A N 1
ATOM 644 C CA . ILE A 1 83 ? 2.106 -0.629 17.920 1.00 97.62 83 ILE A CA 1
ATOM 645 C C . ILE A 1 83 ? 1.649 -2.057 17.638 1.00 97.62 83 ILE A C 1
ATOM 647 O O . ILE A 1 83 ? 2.396 -2.850 17.068 1.00 97.62 83 ILE A O 1
ATOM 651 N N . SER A 1 84 ? 0.431 -2.395 18.062 1.00 98.19 84 SER A N 1
ATOM 652 C CA . SER A 1 84 ? -0.131 -3.745 17.917 1.00 98.19 84 SER A CA 1
ATOM 653 C C . SER A 1 84 ? -1.022 -3.864 16.684 1.00 98.19 84 SER A C 1
ATOM 655 O O . SER A 1 84 ? -1.766 -2.935 16.359 1.00 98.19 84 SER A O 1
ATOM 657 N N . SER A 1 85 ? -0.973 -5.033 16.048 1.00 98.31 85 SER A N 1
ATOM 658 C CA . SER A 1 85 ? -1.834 -5.412 14.927 1.00 98.31 85 SER A CA 1
ATOM 659 C C . SER A 1 85 ? -3.303 -5.426 15.356 1.00 98.31 85 SER A C 1
ATOM 661 O O . SER A 1 85 ? -3.644 -5.813 16.479 1.00 98.31 85 SER A O 1
ATOM 663 N N . ARG A 1 86 ? -4.192 -4.976 14.471 1.00 98.19 86 ARG A N 1
ATOM 664 C CA . ARG A 1 86 ? -5.646 -5.083 14.634 1.00 98.19 86 ARG A CA 1
ATOM 665 C C . ARG A 1 86 ? -6.146 -6.384 14.017 1.00 98.19 86 ARG A C 1
ATOM 667 O O . ARG A 1 86 ? -5.587 -6.876 13.043 1.00 98.19 86 ARG A O 1
ATOM 674 N N . THR A 1 87 ? -7.231 -6.927 14.557 1.00 97.06 87 THR A N 1
ATOM 675 C CA . THR A 1 87 ? -7.900 -8.090 13.967 1.00 97.06 87 THR A CA 1
ATOM 676 C C . THR A 1 87 ? -8.644 -7.672 12.705 1.00 97.06 87 THR A C 1
ATOM 678 O O . THR A 1 87 ? -9.549 -6.845 12.781 1.00 97.06 87 THR A O 1
ATOM 681 N N . ALA A 1 88 ? -8.277 -8.256 11.565 1.00 96.19 88 ALA A N 1
ATOM 682 C CA . ALA A 1 88 ? -8.983 -8.069 10.303 1.00 96.19 88 ALA A CA 1
ATOM 683 C C . ALA A 1 88 ? -10.426 -8.592 10.404 1.00 96.19 88 ALA A C 1
ATOM 685 O O . ALA A 1 88 ? -10.649 -9.768 10.693 1.00 96.19 88 ALA A O 1
ATOM 686 N N . ASN A 1 89 ? -11.397 -7.703 10.200 1.00 96.69 89 ASN A N 1
ATOM 687 C CA . ASN A 1 89 ? -12.823 -8.008 10.117 1.00 96.69 89 ASN A CA 1
ATOM 688 C C . ASN A 1 89 ? -13.569 -6.854 9.428 1.00 96.69 89 ASN A C 1
ATOM 690 O O . ASN A 1 89 ? -13.021 -5.763 9.262 1.00 96.69 89 ASN A O 1
ATOM 694 N N . ALA A 1 90 ? -14.833 -7.093 9.077 1.00 96.75 90 ALA A N 1
ATOM 695 C CA . ALA A 1 90 ? -15.724 -6.106 8.467 1.00 96.75 90 ALA A CA 1
ATOM 696 C C . ALA A 1 90 ? -15.727 -4.758 9.210 1.00 96.75 90 ALA A C 1
ATOM 698 O O . ALA A 1 90 ? -15.530 -3.713 8.599 1.00 96.75 90 ALA A O 1
ATOM 699 N N . GLN A 1 91 ? -15.858 -4.783 10.539 1.00 97.81 91 GLN A N 1
ATOM 700 C CA . GLN A 1 91 ? -15.959 -3.575 11.361 1.00 97.81 91 GLN A CA 1
ATOM 701 C C . GLN A 1 91 ? -14.684 -2.726 11.305 1.00 97.81 91 GLN A C 1
ATOM 703 O O . GLN A 1 91 ? -14.751 -1.497 11.300 1.00 97.81 91 GLN A O 1
ATOM 708 N N . LEU A 1 92 ? -13.513 -3.366 11.267 1.00 97.56 92 LEU A N 1
ATOM 709 C CA . LEU A 1 92 ? -12.238 -2.682 11.107 1.00 97.56 92 LEU A CA 1
ATOM 710 C C . LEU A 1 92 ? -12.193 -1.967 9.751 1.00 97.56 92 LEU A C 1
ATOM 712 O O . LEU A 1 92 ? -11.872 -0.779 9.712 1.00 97.56 92 LEU A O 1
ATOM 716 N N . TRP A 1 93 ? -12.552 -2.661 8.670 1.00 97.69 93 TRP A N 1
ATOM 717 C CA . TRP A 1 93 ? -12.542 -2.117 7.310 1.00 97.69 93 TRP A CA 1
ATOM 718 C C . TRP A 1 93 ? -13.516 -0.951 7.132 1.00 97.69 93 TRP A C 1
ATOM 720 O O . TRP A 1 93 ? -13.119 0.096 6.622 1.00 97.69 93 TRP A O 1
ATOM 730 N N . GLU A 1 94 ? -14.743 -1.087 7.638 1.00 97.88 94 GLU A N 1
ATOM 731 C CA . GLU A 1 94 ? -15.769 -0.035 7.626 1.00 97.88 94 GLU A CA 1
ATOM 732 C C . GLU A 1 94 ? -15.344 1.212 8.410 1.00 97.88 94 GLU A C 1
ATOM 734 O O . GLU A 1 94 ? -15.772 2.327 8.111 1.00 97.88 94 GLU A O 1
ATOM 739 N N . SER A 1 95 ? -14.505 1.042 9.438 1.00 97.62 95 SER A N 1
ATOM 740 C CA . SER A 1 95 ? -14.091 2.145 10.305 1.00 97.62 95 SER A CA 1
ATOM 741 C C . SER A 1 95 ? -13.069 3.093 9.669 1.00 97.62 95 SER A C 1
ATOM 743 O O . SER A 1 95 ? -12.841 4.177 10.219 1.00 97.62 95 SER A O 1
ATOM 745 N N . ALA A 1 96 ? -12.440 2.690 8.562 1.00 98.12 96 ALA A N 1
ATOM 746 C CA . ALA A 1 96 ? -11.392 3.446 7.889 1.00 98.12 96 ALA A CA 1
ATOM 747 C C . ALA A 1 96 ? -11.955 4.479 6.909 1.00 98.12 96 ALA A C 1
ATOM 749 O O . ALA A 1 96 ? -12.999 4.288 6.295 1.00 98.12 96 ALA A O 1
ATOM 750 N N . ASP A 1 97 ? -11.206 5.556 6.693 1.00 98.38 97 ASP A N 1
ATOM 751 C CA . ASP A 1 97 ? -11.425 6.437 5.546 1.00 98.38 97 ASP A CA 1
ATOM 752 C C . ASP A 1 97 ? -10.787 5.857 4.277 1.00 98.38 97 ASP A C 1
ATOM 754 O O . ASP A 1 97 ? -11.293 6.073 3.176 1.00 98.38 97 ASP A O 1
ATOM 758 N N . ILE A 1 98 ? -9.681 5.123 4.439 1.00 98.44 98 ILE A N 1
ATOM 759 C CA . ILE A 1 98 ? -8.971 4.417 3.373 1.00 98.44 98 ILE A CA 1
ATOM 760 C C . ILE A 1 98 ? -8.191 3.224 3.942 1.00 98.44 98 ILE A C 1
ATOM 762 O O . ILE A 1 98 ? -7.512 3.332 4.969 1.00 98.44 98 ILE A O 1
ATOM 766 N N . VAL A 1 99 ? -8.266 2.086 3.254 1.00 98.62 99 VAL A N 1
ATOM 767 C CA . VAL A 1 99 ? -7.428 0.908 3.511 1.00 98.62 99 VAL A CA 1
ATOM 768 C C . VAL A 1 99 ? -6.346 0.837 2.439 1.00 98.62 99 VAL A C 1
ATOM 770 O O . VAL A 1 99 ? -6.641 0.940 1.252 1.00 98.62 99 VAL A O 1
ATOM 773 N N . VAL A 1 100 ? -5.088 0.669 2.839 1.00 98.69 100 VAL A N 1
ATOM 774 C CA . VAL A 1 100 ? -3.937 0.621 1.931 1.00 98.69 100 VAL A CA 1
ATOM 775 C C . VAL A 1 100 ? -3.307 -0.760 2.010 1.00 98.69 100 VAL A C 1
ATOM 777 O O . VAL A 1 100 ? -2.836 -1.167 3.071 1.00 98.69 100 VAL A O 1
ATOM 780 N N . ILE A 1 101 ? -3.276 -1.484 0.895 1.00 98.50 101 ILE A N 1
ATOM 781 C CA . ILE A 1 101 ? -2.633 -2.797 0.828 1.00 98.50 101 ILE A CA 1
ATOM 782 C C . ILE A 1 101 ? -1.153 -2.580 0.557 1.00 98.50 101 ILE A C 1
ATOM 784 O O . ILE A 1 101 ? -0.756 -2.162 -0.534 1.00 98.50 101 ILE A O 1
ATOM 788 N N . THR A 1 102 ? -0.338 -2.860 1.567 1.00 97.62 102 THR A N 1
ATOM 789 C CA . THR A 1 102 ? 1.119 -2.685 1.550 1.00 97.62 102 THR A CA 1
ATOM 790 C C . THR A 1 102 ? 1.872 -4.007 1.463 1.00 97.62 102 THR A C 1
ATOM 792 O O . THR A 1 102 ? 3.017 -4.004 0.995 1.00 97.62 102 THR A O 1
ATOM 795 N N . THR A 1 103 ? 1.215 -5.127 1.785 1.00 96.12 103 THR A N 1
ATOM 796 C CA . THR A 1 103 ? 1.728 -6.486 1.561 1.00 96.12 103 THR A CA 1
ATOM 797 C C . THR A 1 103 ? 0.606 -7.415 1.088 1.00 96.12 103 THR A C 1
ATOM 799 O O . THR A 1 103 ? -0.475 -7.452 1.672 1.00 96.12 103 THR A O 1
ATOM 802 N N . ASP A 1 104 ? 0.866 -8.156 0.009 1.00 96.81 104 ASP A N 1
ATOM 803 C CA . ASP A 1 104 ? -0.032 -9.177 -0.546 1.00 96.81 104 ASP A CA 1
ATOM 804 C C . ASP A 1 104 ? 0.169 -10.495 0.222 1.00 96.81 104 ASP A C 1
ATOM 806 O O . ASP A 1 104 ? 1.012 -11.296 -0.161 1.00 96.81 104 ASP A O 1
ATOM 810 N N . HIS A 1 105 ? -0.518 -10.701 1.344 1.00 97.69 105 HIS A N 1
ATOM 811 C CA . HIS A 1 105 ? -0.459 -11.949 2.109 1.00 97.69 105 HIS A CA 1
ATOM 812 C C . HIS 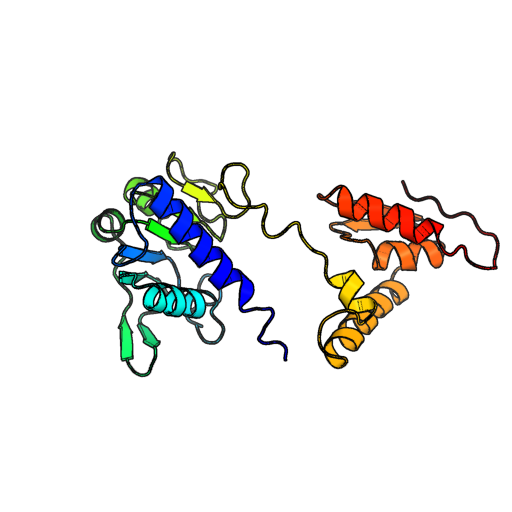A 1 105 ? -1.486 -12.951 1.586 1.00 97.69 105 HIS A C 1
ATOM 814 O O . HIS A 1 105 ? -2.645 -12.604 1.380 1.00 97.69 105 HIS A O 1
ATOM 820 N N . SER A 1 106 ? -1.099 -14.222 1.457 1.00 96.25 106 SER A N 1
ATOM 821 C CA . SER A 1 106 ? -1.972 -15.253 0.868 1.00 96.25 106 SER A CA 1
ATOM 822 C C . SER A 1 106 ? -3.235 -15.532 1.683 1.00 96.25 106 SER A C 1
ATOM 824 O O . SER A 1 106 ? -4.218 -16.027 1.146 1.00 96.25 106 SER A O 1
ATOM 826 N N . VAL A 1 107 ? -3.189 -15.267 2.989 1.00 96.62 107 VAL A N 1
ATOM 827 C CA . VAL A 1 107 ? -4.254 -15.623 3.941 1.00 96.62 107 VAL A CA 1
ATOM 828 C C . VAL A 1 107 ? -5.276 -14.505 4.159 1.00 96.62 107 VAL A C 1
ATOM 830 O O . VAL A 1 107 ? -6.230 -14.694 4.909 1.00 96.62 107 VAL A O 1
ATOM 833 N N . VAL A 1 108 ? -5.070 -13.331 3.557 1.00 95.88 108 VAL A N 1
ATOM 834 C CA . VAL A 1 108 ? -5.989 -12.198 3.698 1.00 95.88 108 VAL A CA 1
ATOM 835 C C . VAL A 1 108 ? -7.162 -12.378 2.738 1.00 95.88 108 VAL A C 1
ATOM 837 O O . VAL A 1 108 ? -6.974 -12.563 1.538 1.00 95.88 108 VAL A O 1
ATOM 840 N N . ASP A 1 109 ? -8.382 -12.282 3.265 1.00 96.25 109 ASP A N 1
ATOM 841 C CA . ASP A 1 109 ? -9.596 -12.233 2.452 1.00 96.25 109 ASP A CA 1
ATOM 842 C C . ASP A 1 109 ? -9.762 -10.829 1.851 1.00 96.25 109 ASP A C 1
ATOM 844 O O . ASP A 1 109 ? -10.373 -9.927 2.434 1.00 96.25 109 ASP A O 1
ATOM 848 N N . TYR A 1 110 ? -9.152 -10.629 0.684 1.00 97.06 110 TYR A N 1
ATOM 849 C CA . TYR A 1 110 ? -9.209 -9.354 -0.025 1.00 97.06 110 TYR A CA 1
ATOM 850 C C . TYR A 1 110 ? -10.609 -9.022 -0.543 1.00 97.06 110 TYR A C 1
ATOM 852 O O . TYR A 1 110 ? -10.927 -7.838 -0.631 1.00 97.06 110 TYR A O 1
ATOM 860 N N . GLN A 1 111 ? -11.463 -10.014 -0.826 1.00 96.94 111 GLN A N 1
ATOM 861 C CA . GLN A 1 111 ? -12.841 -9.735 -1.233 1.00 96.94 111 GLN A CA 1
ATOM 862 C C . GLN A 1 111 ? -13.628 -9.159 -0.056 1.00 96.94 111 GLN A C 1
ATOM 864 O O . GLN A 1 111 ? -14.252 -8.119 -0.217 1.00 96.94 111 GLN A O 1
ATOM 869 N N . GLN A 1 112 ? -13.505 -9.733 1.148 1.00 96.38 112 GLN A N 1
ATOM 870 C CA . GLN A 1 112 ? -14.111 -9.153 2.351 1.00 96.38 112 GLN A CA 1
ATOM 871 C C . GLN A 1 112 ? -13.604 -7.726 2.612 1.00 96.38 112 GLN A C 1
ATOM 873 O O . GLN A 1 112 ? -14.398 -6.849 2.954 1.00 96.38 112 GLN A O 1
ATOM 878 N N . LEU A 1 113 ? -12.297 -7.481 2.466 1.00 97.12 113 LEU A N 1
ATOM 879 C CA . LEU A 1 113 ? -11.726 -6.140 2.610 1.00 97.12 113 LEU A CA 1
ATOM 880 C C . LEU A 1 113 ? -12.366 -5.173 1.611 1.00 97.12 113 LEU A C 1
ATOM 882 O O . LEU A 1 113 ? -12.835 -4.108 2.014 1.00 97.12 113 LEU A O 1
ATOM 886 N N . VAL A 1 114 ? -12.414 -5.550 0.330 1.0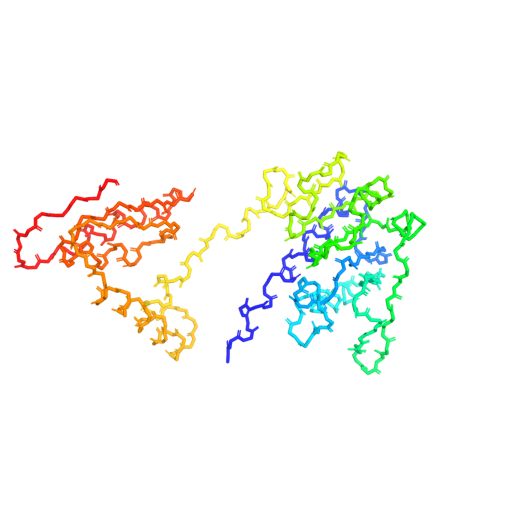0 97.69 114 VAL A N 1
ATOM 887 C CA . VAL A 1 114 ? -13.040 -4.748 -0.724 1.00 97.69 114 VAL A CA 1
ATOM 888 C C . VAL A 1 114 ? -14.523 -4.538 -0.430 1.00 97.69 114 VAL A C 1
ATOM 890 O O . VAL A 1 114 ? -14.978 -3.414 -0.528 1.00 97.69 114 VAL A O 1
ATOM 893 N N . ASP A 1 115 ? -15.278 -5.534 0.016 1.00 97.00 115 ASP A N 1
ATOM 894 C CA . ASP A 1 115 ? -16.718 -5.387 0.262 1.00 97.00 115 ASP A CA 1
ATOM 895 C C . ASP A 1 115 ? -17.059 -4.356 1.356 1.00 97.00 115 ASP A C 1
ATOM 897 O O . ASP A 1 115 ? -18.118 -3.731 1.299 1.00 97.00 115 ASP A O 1
ATOM 901 N N . HIS A 1 116 ? -16.170 -4.155 2.336 1.00 97.50 116 HIS A N 1
ATOM 902 C CA . HIS A 1 116 ? -16.455 -3.368 3.546 1.00 97.50 116 HIS A CA 1
ATOM 903 C C . HIS A 1 116 ? -15.689 -2.038 3.632 1.00 97.50 116 HIS A C 1
ATOM 905 O O . HIS A 1 116 ? -16.155 -1.092 4.269 1.00 97.50 116 HIS A O 1
ATOM 911 N N . ALA A 1 117 ? -14.509 -1.935 3.015 1.00 97.31 117 ALA A N 1
ATOM 912 C CA . ALA A 1 117 ? -13.713 -0.712 3.047 1.00 97.31 117 ALA A CA 1
ATOM 913 C C . ALA A 1 117 ? -14.344 0.388 2.168 1.00 97.31 117 ALA A C 1
ATOM 915 O O . ALA A 1 117 ? -14.603 0.141 0.992 1.00 97.31 117 ALA A O 1
ATOM 916 N N . PRO A 1 118 ? -14.505 1.637 2.653 1.00 96.19 118 PRO A N 1
ATOM 917 C CA . PRO A 1 118 ? -15.052 2.728 1.832 1.00 96.19 118 PRO A CA 1
ATOM 918 C C . PRO A 1 118 ? -14.185 3.116 0.623 1.00 96.19 118 PRO A C 1
ATOM 920 O O . PRO A 1 118 ? -14.680 3.672 -0.362 1.00 96.19 118 PRO A O 1
ATOM 923 N N . LEU A 1 119 ? -12.877 2.874 0.724 1.00 97.25 119 LEU A N 1
ATOM 924 C CA . LEU A 1 119 ? -11.883 3.129 -0.311 1.00 97.25 119 LEU A CA 1
ATOM 925 C C . LEU A 1 119 ? -10.674 2.222 -0.084 1.00 97.25 119 LEU A C 1
ATOM 927 O O . LEU A 1 119 ? -10.150 2.158 1.032 1.00 97.25 119 LEU A O 1
ATOM 931 N N . VAL A 1 120 ? -10.207 1.567 -1.144 1.00 98.12 120 VAL A N 1
ATOM 932 C CA . VAL A 1 120 ? -9.016 0.712 -1.109 1.00 98.12 120 VAL A CA 1
ATOM 933 C C . VAL A 1 120 ? -7.946 1.287 -2.026 1.00 98.12 120 VAL A C 1
ATOM 935 O O . VAL A 1 120 ? -8.218 1.590 -3.187 1.00 98.12 120 VAL A O 1
ATOM 938 N N . PHE A 1 121 ? -6.722 1.414 -1.518 1.00 97.81 121 PHE A N 1
ATOM 939 C CA . PHE A 1 121 ? -5.539 1.701 -2.318 1.00 97.81 121 PHE A CA 1
ATOM 940 C C . PHE A 1 121 ? -4.610 0.491 -2.335 1.00 97.81 121 PHE A C 1
ATOM 942 O O . PHE A 1 121 ? -3.960 0.164 -1.342 1.00 97.81 121 PHE A O 1
ATOM 949 N N . ASP A 1 122 ? -4.549 -0.186 -3.472 1.00 96.69 122 ASP A N 1
ATOM 950 C CA . ASP A 1 122 ? -3.769 -1.397 -3.648 1.00 96.69 122 ASP A CA 1
ATOM 951 C C . ASP A 1 122 ? -2.408 -1.087 -4.279 1.00 96.69 122 ASP A C 1
ATOM 953 O O . ASP A 1 122 ? -2.303 -0.758 -5.461 1.00 96.69 122 ASP A O 1
ATOM 957 N N . THR A 1 123 ? -1.340 -1.208 -3.488 1.00 94.19 123 THR A N 1
ATOM 958 C CA . THR A 1 123 ? 0.037 -0.982 -3.965 1.00 94.19 123 THR A CA 1
ATOM 959 C C . THR A 1 123 ? 0.715 -2.253 -4.479 1.00 94.19 123 THR A C 1
ATOM 961 O O . THR A 1 123 ? 1.861 -2.205 -4.933 1.00 94.19 123 THR A O 1
ATOM 964 N N . ARG A 1 124 ? 0.031 -3.399 -4.381 1.00 92.12 124 ARG A N 1
ATOM 965 C CA . ARG A 1 124 ? 0.573 -4.741 -4.631 1.00 92.12 124 ARG A CA 1
ATOM 966 C C . ARG A 1 124 ? -0.171 -5.520 -5.704 1.00 92.12 124 ARG A C 1
ATOM 968 O O . ARG A 1 124 ? 0.310 -6.585 -6.075 1.00 92.12 124 ARG A O 1
ATOM 975 N N . ASN A 1 125 ? -1.279 -4.985 -6.212 1.00 92.81 125 ASN A N 1
ATOM 976 C CA . ASN A 1 125 ? -2.179 -5.681 -7.126 1.00 92.81 125 ASN A CA 1
ATOM 977 C C . ASN A 1 125 ? -2.751 -6.980 -6.512 1.00 92.81 125 ASN A C 1
ATOM 979 O O . ASN A 1 125 ? -2.994 -7.956 -7.217 1.00 92.81 125 ASN A O 1
ATOM 983 N N . ALA A 1 126 ? -2.948 -6.999 -5.190 1.00 93.75 126 ALA A N 1
ATOM 984 C CA . ALA A 1 126 ? -3.533 -8.124 -4.456 1.00 93.75 126 ALA A CA 1
ATOM 985 C C . ALA A 1 126 ? -5.033 -8.309 -4.759 1.00 93.75 126 ALA A C 1
ATOM 987 O O . ALA A 1 126 ? -5.588 -9.396 -4.626 1.00 93.75 126 ALA A O 1
ATOM 988 N N . THR A 1 127 ? -5.694 -7.241 -5.201 1.00 94.69 127 THR A N 1
ATOM 989 C CA . THR A 1 127 ? -7.134 -7.187 -5.481 1.00 94.69 127 THR A CA 1
ATOM 990 C C . THR A 1 127 ? -7.489 -7.508 -6.932 1.00 94.69 127 THR A C 1
ATOM 992 O O . THR A 1 127 ? -8.643 -7.361 -7.319 1.00 94.69 127 THR A O 1
ATOM 995 N N . ALA A 1 128 ? -6.540 -7.993 -7.742 1.00 90.38 128 ALA A N 1
ATOM 996 C CA . ALA A 1 128 ? -6.731 -8.228 -9.179 1.00 90.38 128 ALA A CA 1
ATOM 997 C C . ALA A 1 128 ? -7.918 -9.150 -9.530 1.00 90.38 128 ALA A C 1
ATOM 999 O O . ALA A 1 128 ? -8.460 -9.077 -10.631 1.00 90.38 128 ALA A O 1
ATOM 1000 N N . HIS A 1 129 ? -8.312 -10.028 -8.605 1.00 90.56 129 HIS A N 1
ATOM 1001 C CA . HIS A 1 129 ? -9.437 -10.955 -8.766 1.00 90.56 129 HIS A CA 1
ATOM 1002 C C . HIS A 1 129 ? -10.690 -10.544 -7.984 1.00 90.56 129 HIS A C 1
ATOM 1004 O O . HIS A 1 129 ? -11.689 -11.258 -8.024 1.00 90.56 129 HIS A O 1
ATOM 1010 N N . CYS A 1 130 ? -10.636 -9.426 -7.258 1.00 93.00 130 CYS A N 1
ATOM 1011 C CA . CYS A 1 130 ? -11.762 -8.939 -6.476 1.00 93.00 130 CYS A CA 1
ATOM 1012 C C . CYS A 1 130 ? -12.771 -8.209 -7.367 1.00 93.00 130 CYS A C 1
ATOM 1014 O O . CYS A 1 130 ? -12.419 -7.583 -8.368 1.00 93.00 130 CYS A O 1
ATOM 1016 N N . THR A 1 131 ? -14.035 -8.234 -6.961 1.00 90.12 131 THR A N 1
ATOM 1017 C CA . THR A 1 131 ? -15.101 -7.430 -7.567 1.00 90.12 131 THR A CA 1
ATOM 1018 C C . THR A 1 131 ? -15.447 -6.247 -6.668 1.00 90.12 131 THR A C 1
ATOM 1020 O O . THR A 1 131 ? -15.632 -6.431 -5.470 1.00 90.12 131 THR A O 1
ATOM 1023 N N . GLY A 1 132 ? -15.552 -5.039 -7.229 1.00 80.12 132 GLY A N 1
ATOM 1024 C CA . GLY A 1 132 ? -15.879 -3.815 -6.484 1.00 80.12 132 GLY A CA 1
ATOM 1025 C C . GLY A 1 132 ? -15.363 -2.555 -7.188 1.00 80.12 132 GLY A C 1
ATOM 1026 O O . GLY A 1 132 ? -14.369 -2.609 -7.903 1.00 80.12 132 GLY A O 1
ATOM 1027 N N . GLY A 1 133 ? -16.056 -1.421 -7.034 1.00 75.94 133 GLY A N 1
ATOM 1028 C CA . GLY A 1 133 ? -15.797 -0.193 -7.811 1.00 75.94 133 GLY A CA 1
ATOM 1029 C C . GLY A 1 133 ? -14.939 0.871 -7.116 1.00 75.94 133 GLY A C 1
ATOM 1030 O O . GLY A 1 133 ? -14.728 1.948 -7.666 1.00 75.94 133 GLY A O 1
ATOM 1031 N N . HIS A 1 134 ? -14.478 0.613 -5.896 1.00 87.69 134 HIS A N 1
ATOM 1032 C CA . HIS A 1 134 ? -13.811 1.588 -5.020 1.00 87.69 134 HIS A CA 1
ATOM 1033 C C . HIS A 1 134 ? -12.376 1.181 -4.674 1.00 87.69 134 HIS A C 1
ATOM 1035 O O . HIS A 1 134 ? -11.843 1.550 -3.626 1.00 87.69 134 HIS A O 1
ATOM 1041 N N . VAL A 1 135 ? -11.748 0.438 -5.583 1.00 94.38 135 VAL A N 1
ATOM 1042 C CA . VAL A 1 135 ? -10.336 0.070 -5.522 1.00 94.38 135 VAL A CA 1
ATOM 1043 C C . VAL A 1 135 ? -9.553 0.927 -6.505 1.00 94.38 135 VAL A C 1
ATOM 1045 O O . VAL A 1 135 ? -9.876 1.000 -7.688 1.00 94.38 135 VAL A O 1
ATOM 1048 N N . VAL A 1 136 ? -8.494 1.555 -6.015 1.00 92.88 136 VAL A N 1
ATOM 1049 C CA . VAL A 1 136 ? -7.476 2.204 -6.835 1.00 92.88 136 VAL A CA 1
ATOM 1050 C C . VAL A 1 136 ? -6.220 1.353 -6.767 1.00 92.88 136 VAL A C 1
ATOM 1052 O O . VAL A 1 136 ? -5.722 1.092 -5.677 1.00 92.88 136 VAL A O 1
ATOM 1055 N N . ILE A 1 137 ? -5.695 0.929 -7.914 1.00 90.50 137 ILE A N 1
ATOM 1056 C CA . ILE A 1 137 ? -4.454 0.151 -7.980 1.00 90.50 137 ILE A CA 1
ATOM 1057 C C . ILE A 1 137 ? -3.325 1.086 -8.404 1.00 90.50 137 ILE A C 1
ATOM 1059 O O . ILE A 1 137 ? -3.432 1.804 -9.399 1.00 90.50 137 ILE A O 1
ATOM 1063 N N . LEU A 1 138 ? -2.234 1.086 -7.645 1.00 85.81 138 LEU A N 1
ATOM 1064 C CA . LEU A 1 138 ? -1.056 1.897 -7.925 1.00 85.81 138 LEU A CA 1
ATOM 1065 C C . LEU A 1 138 ? -0.540 1.632 -9.350 1.00 85.81 138 LEU A C 1
ATOM 1067 O O . LEU A 1 138 ? -0.230 0.496 -9.706 1.00 85.81 138 LEU A O 1
ATOM 1071 N N . GLY A 1 139 ? -0.428 2.689 -10.156 1.00 76.12 139 GLY A N 1
ATOM 1072 C CA . GLY A 1 139 ? 0.087 2.604 -11.523 1.00 76.12 139 GLY A CA 1
ATOM 1073 C C . GLY A 1 139 ? -0.916 2.093 -12.562 1.00 76.12 139 GLY A C 1
ATOM 1074 O O . GLY A 1 139 ? -0.547 1.991 -13.730 1.00 76.12 139 GLY A O 1
ATOM 1075 N N . HIS A 1 140 ? -2.165 1.795 -12.186 1.00 75.06 140 HIS A N 1
ATOM 1076 C CA . HIS A 1 140 ? -3.208 1.472 -13.162 1.00 75.06 140 HIS A CA 1
ATOM 1077 C C . HIS A 1 140 ? -3.821 2.736 -13.788 1.00 75.06 140 HIS A C 1
ATOM 1079 O O . HIS A 1 140 ? -3.951 3.765 -13.115 1.00 75.06 140 HIS A O 1
ATOM 1085 N N . PRO A 1 141 ? -4.255 2.671 -15.062 1.00 60.97 141 PRO A N 1
ATOM 1086 C CA . PRO A 1 141 ? -5.006 3.752 -15.690 1.00 60.97 141 PRO A CA 1
ATOM 1087 C C . PRO A 1 141 ? -6.248 4.095 -14.860 1.00 60.97 141 PRO A C 1
ATOM 1089 O O . PRO A 1 141 ? -7.070 3.226 -14.581 1.00 60.97 141 PRO A O 1
ATOM 1092 N N . GLY A 1 142 ? -6.383 5.359 -14.459 1.00 64.12 142 GLY A N 1
ATOM 1093 C CA . GLY A 1 142 ? -7.486 5.819 -13.607 1.00 64.12 142 GLY A CA 1
ATOM 1094 C C . GLY A 1 142 ? -7.133 5.969 -12.128 1.00 64.12 142 GLY A C 1
ATOM 1095 O O . GLY A 1 142 ? -7.963 6.446 -11.361 1.00 64.12 142 GLY A O 1
ATOM 1096 N N . ASP A 1 143 ? -5.897 5.662 -11.724 1.00 64.69 143 ASP A N 1
ATOM 1097 C CA . ASP A 1 143 ? -5.448 5.885 -10.350 1.00 64.69 143 ASP A CA 1
ATOM 1098 C C . ASP A 1 143 ? -5.334 7.384 -9.978 1.00 64.69 143 ASP A C 1
ATOM 1100 O O . ASP A 1 143 ? -5.251 7.742 -8.800 1.00 64.69 143 ASP A O 1
ATOM 1104 N N . GLY A 1 144 ? -5.374 8.275 -10.975 1.00 59.81 144 GLY A N 1
ATOM 1105 C CA . GLY A 1 144 ? -5.335 9.728 -10.799 1.00 59.81 144 GLY A CA 1
ATOM 1106 C C . GLY A 1 144 ? -3.974 10.252 -10.336 1.00 59.81 144 GLY A C 1
ATOM 1107 O O . GLY A 1 144 ? -3.849 11.433 -10.014 1.00 59.81 144 GLY A O 1
ATOM 1108 N N . GLY A 1 145 ? -2.951 9.398 -10.290 1.00 5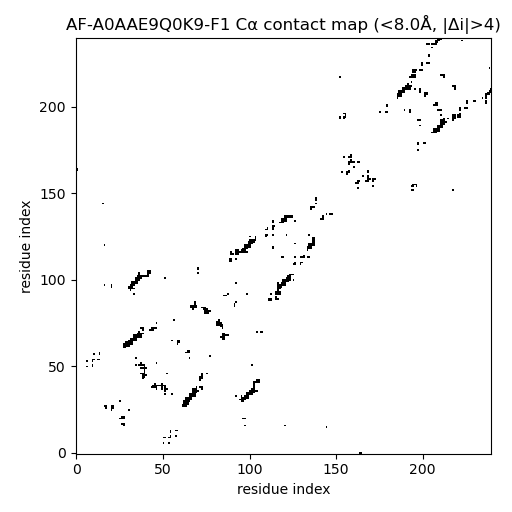6.72 145 GLY A N 1
ATOM 1109 C CA . GLY A 1 145 ? -1.588 9.834 -10.057 1.00 56.72 145 GLY A CA 1
ATOM 1110 C C . GLY A 1 145 ? -0.994 10.462 -11.296 1.00 56.72 145 GLY A C 1
ATOM 1111 O O . GLY A 1 145 ? -1.266 10.037 -12.417 1.00 56.72 145 GLY A O 1
ATOM 1112 N N . ALA A 1 146 ? -0.069 11.401 -11.094 1.00 48.09 146 ALA A N 1
ATOM 1113 C CA . ALA A 1 146 ? 0.972 11.573 -12.096 1.00 48.09 146 ALA A CA 1
ATOM 1114 C C . ALA A 1 146 ? 1.592 10.183 -12.338 1.00 48.09 146 ALA A C 1
ATOM 1116 O O . ALA A 1 146 ? 1.913 9.526 -11.333 1.00 48.09 146 ALA A O 1
ATOM 1117 N N . PRO A 1 147 ? 1.713 9.721 -13.602 1.00 47.41 147 PRO A N 1
ATOM 1118 C CA . PRO A 1 147 ? 2.259 8.404 -13.919 1.00 47.41 147 PRO A CA 1
ATOM 1119 C C . PRO A 1 147 ? 3.538 8.253 -13.123 1.00 47.41 147 PRO A C 1
ATOM 1121 O O . PRO A 1 147 ? 4.391 9.125 -13.285 1.00 47.41 147 PRO A O 1
ATOM 1124 N N . LEU A 1 148 ? 3.568 7.262 -12.214 1.00 45.66 148 LEU A N 1
ATOM 1125 C CA . LEU A 1 148 ? 4.633 6.948 -11.250 1.00 45.66 148 LEU A CA 1
ATOM 1126 C C . LEU A 1 148 ? 5.972 7.497 -11.731 1.00 45.66 148 LEU A C 1
ATOM 1128 O O . LEU A 1 148 ? 6.685 6.786 -12.422 1.00 45.66 148 LEU A O 1
ATOM 1132 N N . LEU A 1 149 ? 6.232 8.782 -11.453 1.00 39.94 149 LEU A N 1
ATOM 1133 C CA . LEU A 1 149 ? 7.309 9.568 -12.061 1.00 39.94 149 LEU A CA 1
ATOM 1134 C C . LEU A 1 149 ? 7.821 8.982 -13.386 1.00 39.94 149 LEU A C 1
ATOM 1136 O O . LEU A 1 149 ? 8.863 8.339 -13.313 1.00 39.94 149 LEU A O 1
ATOM 1140 N N . ALA A 1 150 ? 7.105 9.171 -14.511 1.00 39.72 150 ALA A N 1
ATOM 1141 C CA . ALA A 1 150 ? 7.568 8.933 -15.893 1.00 39.72 150 ALA A CA 1
ATOM 1142 C C . ALA A 1 150 ? 8.899 8.189 -15.900 1.00 39.72 150 ALA A C 1
ATOM 1144 O O . ALA A 1 150 ? 9.900 8.902 -15.785 1.00 39.72 150 ALA A O 1
ATOM 1145 N N . ASN A 1 151 ? 8.871 6.847 -15.803 1.00 42.28 151 ASN A N 1
ATOM 1146 C CA . ASN A 1 151 ? 9.947 6.008 -15.272 1.00 42.28 151 ASN A CA 1
ATOM 1147 C C . ASN A 1 151 ? 11.276 6.599 -15.718 1.00 42.28 151 ASN A C 1
ATOM 1149 O O . ASN A 1 151 ? 11.712 6.422 -16.856 1.00 42.28 151 ASN A O 1
ATOM 1153 N N . ARG A 1 152 ? 11.880 7.436 -14.861 1.00 50.84 152 ARG A N 1
ATOM 1154 C CA . ARG A 1 152 ? 13.169 8.015 -15.203 1.00 50.84 152 ARG A CA 1
ATOM 1155 C C . ARG A 1 152 ? 14.084 6.852 -15.003 1.00 50.84 152 ARG A C 1
ATOM 1157 O O . ARG A 1 152 ? 14.510 6.595 -13.880 1.00 50.84 152 ARG A O 1
ATOM 1164 N N . ASP A 1 153 ? 14.285 6.115 -16.078 1.00 58.38 153 ASP A N 1
ATOM 1165 C CA . ASP A 1 153 ? 15.278 5.091 -16.142 1.00 58.38 153 ASP A CA 1
ATOM 1166 C C . ASP A 1 153 ? 16.615 5.714 -15.777 1.00 58.38 153 ASP A C 1
ATOM 1168 O O . ASP A 1 153 ? 17.309 6.366 -16.558 1.00 58.38 153 ASP A O 1
ATOM 1172 N N . GLN A 1 154 ? 16.941 5.511 -14.516 1.00 65.81 154 GLN A N 1
ATOM 1173 C CA . GLN A 1 154 ? 18.161 5.966 -13.907 1.00 65.81 154 GLN A CA 1
ATOM 1174 C C . GLN A 1 154 ? 19.305 5.009 -14.218 1.00 65.81 154 GLN A C 1
ATOM 1176 O O . GLN A 1 154 ? 20.425 5.294 -13.810 1.00 65.81 154 GLN A O 1
ATOM 1181 N N . VAL A 1 155 ? 19.070 3.869 -14.882 1.00 74.00 155 VAL A N 1
ATOM 1182 C CA . VAL A 1 155 ? 20.137 2.926 -15.236 1.00 74.00 155 VAL A CA 1
ATOM 1183 C C . VAL A 1 155 ? 21.154 3.631 -16.118 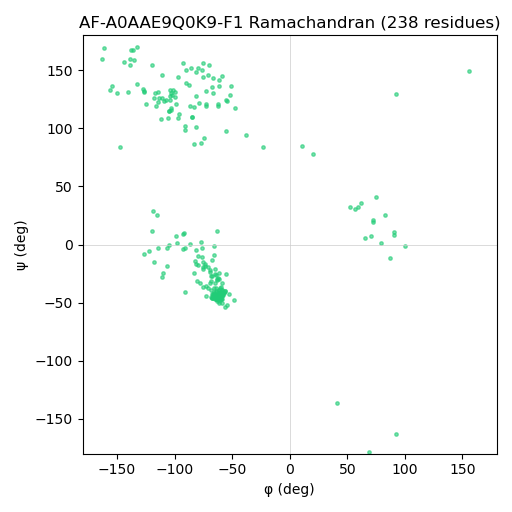1.00 74.00 155 VAL A C 1
ATOM 1185 O O . VAL A 1 155 ? 22.352 3.541 -15.858 1.00 74.00 155 VAL A O 1
ATOM 1188 N N . ASN A 1 156 ? 20.691 4.403 -17.095 1.00 70.75 156 ASN A N 1
ATOM 1189 C CA . ASN A 1 156 ? 21.575 5.119 -17.997 1.00 70.75 156 ASN A CA 1
ATOM 1190 C C . ASN A 1 156 ? 22.271 6.326 -17.335 1.00 70.75 156 ASN A C 1
ATOM 1192 O O . ASN A 1 156 ? 23.488 6.475 -17.437 1.00 70.75 156 ASN A O 1
ATOM 1196 N N . GLU A 1 157 ? 21.539 7.140 -16.567 1.00 72.69 157 GLU A N 1
ATOM 1197 C CA . GLU A 1 157 ? 22.126 8.245 -15.789 1.00 72.69 157 GLU A CA 1
ATOM 1198 C C . GLU A 1 157 ? 23.168 7.728 -14.768 1.00 72.69 157 GLU A C 1
ATOM 1200 O O . GLU A 1 157 ? 24.253 8.298 -14.637 1.00 72.69 157 GLU A O 1
ATOM 1205 N N . ARG A 1 158 ? 22.903 6.596 -14.093 1.00 77.12 158 ARG A N 1
ATOM 1206 C CA . ARG A 1 158 ? 23.868 5.917 -13.201 1.00 77.12 158 ARG A CA 1
ATOM 1207 C C . ARG A 1 158 ? 25.058 5.370 -13.964 1.00 77.12 158 ARG A C 1
ATOM 1209 O O . ARG A 1 158 ? 26.182 5.520 -13.494 1.00 77.12 158 ARG A O 1
ATOM 1216 N N . TYR A 1 159 ? 24.841 4.758 -15.126 1.00 76.06 159 TYR A N 1
ATOM 1217 C CA . TYR A 1 159 ? 25.916 4.224 -15.962 1.00 76.06 159 TYR A CA 1
ATOM 1218 C C . TYR A 1 159 ? 26.906 5.315 -16.383 1.00 76.06 159 TYR A C 1
ATOM 1220 O O . TYR A 1 159 ? 28.108 5.064 -16.406 1.00 76.06 159 TYR A O 1
ATOM 1228 N N . TYR A 1 160 ? 26.431 6.535 -16.646 1.00 77.44 160 TYR A N 1
ATOM 1229 C CA . TYR A 1 160 ? 27.282 7.689 -16.955 1.00 77.44 160 TYR A CA 1
ATOM 1230 C C . TYR A 1 160 ? 27.776 8.465 -15.725 1.00 77.44 160 TYR A C 1
ATOM 1232 O O . TYR A 1 160 ? 28.505 9.440 -15.885 1.00 77.44 160 TYR A O 1
ATOM 1240 N N . GLY A 1 161 ? 27.410 8.043 -14.510 1.00 71.06 161 GLY A N 1
ATOM 1241 C CA . GLY A 1 161 ? 27.849 8.683 -13.264 1.00 71.06 161 GLY A CA 1
ATOM 1242 C C . GLY A 1 161 ? 27.183 10.037 -13.009 1.00 71.06 161 GLY A C 1
ATOM 1243 O O . GLY A 1 161 ? 27.710 10.861 -12.273 1.00 71.06 161 GLY A O 1
ATOM 1244 N N . GLN A 1 162 ? 26.032 10.283 -13.634 1.00 70.25 162 GLN A N 1
ATOM 1245 C CA . GLN A 1 162 ? 25.295 11.546 -13.543 1.00 70.25 162 GLN A CA 1
ATOM 1246 C C . GLN A 1 162 ? 24.441 11.631 -12.269 1.00 70.25 162 GLN A C 1
ATOM 1248 O O . GLN A 1 162 ? 24.015 12.717 -11.884 1.00 70.25 162 GLN A O 1
ATOM 1253 N N . ILE A 1 163 ? 24.201 10.492 -11.610 1.00 60.03 163 ILE A N 1
ATOM 1254 C CA . ILE A 1 163 ? 23.438 10.369 -10.364 1.00 60.03 163 ILE A CA 1
ATOM 1255 C C . ILE A 1 163 ? 24.040 9.280 -9.458 1.00 60.03 163 ILE A C 1
ATOM 1257 O O . ILE A 1 163 ? 24.642 8.323 -9.945 1.00 60.03 163 ILE A O 1
ATOM 1261 N N . ASN A 1 164 ? 23.771 9.376 -8.149 1.00 62.59 164 ASN A N 1
ATOM 1262 C CA . ASN A 1 164 ? 24.218 8.462 -7.078 1.00 62.59 164 ASN A CA 1
ATOM 1263 C C . ASN A 1 164 ? 25.735 8.485 -6.778 1.00 62.59 164 ASN A C 1
ATOM 1265 O O . ASN A 1 164 ? 26.464 9.325 -7.292 1.00 62.59 164 ASN A O 1
ATOM 1269 N N . SER A 1 165 ? 26.186 7.640 -5.838 1.00 68.56 165 SER A N 1
ATOM 1270 C CA . SER A 1 165 ? 27.592 7.557 -5.407 1.00 68.56 165 SER A CA 1
ATOM 1271 C C . SER A 1 165 ? 28.477 6.838 -6.432 1.00 68.56 165 SER A C 1
ATOM 1273 O O . SER A 1 165 ? 27.990 5.981 -7.169 1.00 68.56 165 SER A O 1
ATOM 1275 N N . GLU A 1 166 ? 29.786 7.117 -6.420 1.00 67.38 166 GLU A N 1
ATOM 1276 C CA . GLU A 1 166 ? 30.783 6.465 -7.294 1.00 67.38 166 GLU A CA 1
ATOM 1277 C C . GLU A 1 166 ? 30.729 4.931 -7.214 1.00 67.38 166 GLU A C 1
ATOM 1279 O O . GLU A 1 166 ? 30.692 4.252 -8.236 1.00 67.38 166 GLU A O 1
ATOM 1284 N N . GLU A 1 167 ? 30.588 4.380 -6.008 1.00 64.31 167 GLU A N 1
ATOM 1285 C CA . GLU A 1 167 ? 30.428 2.936 -5.785 1.00 64.31 167 GLU A CA 1
ATOM 1286 C C . GLU A 1 167 ? 29.163 2.365 -6.466 1.00 64.31 167 GLU A C 1
ATOM 1288 O O . GLU A 1 167 ? 29.170 1.274 -7.036 1.00 64.31 167 GLU A O 1
ATOM 1293 N N . SER A 1 168 ? 28.058 3.123 -6.466 1.00 60.62 168 SER A N 1
ATOM 1294 C CA . SER A 1 168 ? 26.799 2.718 -7.108 1.00 60.62 168 SER A CA 1
ATOM 1295 C C . SER A 1 168 ? 26.889 2.779 -8.636 1.00 60.62 168 SER A C 1
ATOM 1297 O O . SER A 1 168 ? 26.317 1.925 -9.325 1.00 60.62 168 SER A O 1
ATOM 1299 N N . HIS A 1 169 ? 27.622 3.760 -9.162 1.00 75.62 169 HIS A N 1
ATOM 1300 C CA . HIS A 1 169 ? 27.972 3.862 -10.576 1.00 75.62 169 HIS A CA 1
ATOM 1301 C C . HIS A 1 169 ? 28.802 2.653 -11.028 1.00 75.62 169 HIS A C 1
ATOM 1303 O O . HIS A 1 169 ? 28.440 1.982 -11.998 1.00 75.62 169 HIS A O 1
ATOM 1309 N N . GLU A 1 170 ? 29.865 2.327 -10.293 1.00 69.12 170 GLU A N 1
ATOM 1310 C CA . GLU A 1 170 ? 30.773 1.233 -10.631 1.00 69.12 170 GLU A CA 1
ATOM 1311 C C . GLU A 1 170 ? 30.066 -0.128 -10.594 1.00 69.12 170 GLU A C 1
ATOM 1313 O O . GLU A 1 170 ? 30.167 -0.907 -11.545 1.00 69.12 170 GLU A O 1
ATOM 1318 N N . ALA A 1 171 ? 29.249 -0.387 -9.569 1.00 68.81 171 ALA A N 1
ATOM 1319 C CA . ALA A 1 171 ? 28.437 -1.601 -9.488 1.00 68.81 171 ALA A CA 1
ATOM 1320 C C . ALA A 1 171 ? 27.467 -1.740 -10.679 1.00 68.81 171 ALA A C 1
ATOM 1322 O O . ALA A 1 171 ? 27.326 -2.824 -11.255 1.00 68.81 171 ALA A O 1
ATOM 1323 N N . THR A 1 172 ? 26.829 -0.635 -11.082 1.00 76.12 172 THR A N 1
ATOM 1324 C CA . THR A 1 172 ? 25.908 -0.598 -12.231 1.00 76.12 172 THR A CA 1
ATOM 1325 C C . THR A 1 172 ? 26.648 -0.903 -13.536 1.00 76.12 172 THR A C 1
ATOM 1327 O O . THR A 1 172 ? 26.215 -1.764 -14.307 1.00 76.12 172 THR A O 1
ATOM 1330 N N . ARG A 1 173 ? 27.811 -0.276 -13.762 1.00 78.44 173 ARG A N 1
ATOM 1331 C CA . ARG A 1 173 ? 28.663 -0.539 -14.933 1.00 78.44 173 ARG A CA 1
ATOM 1332 C C . ARG A 1 173 ? 29.169 -1.970 -14.971 1.00 78.44 173 ARG A C 1
ATOM 1334 O O . ARG A 1 173 ? 29.069 -2.619 -16.009 1.00 78.44 173 ARG A O 1
ATOM 1341 N N . ASN A 1 174 ? 29.674 -2.478 -13.851 1.00 77.44 174 ASN A N 1
ATOM 1342 C CA . ASN A 1 174 ? 30.205 -3.833 -13.762 1.00 77.44 174 ASN A CA 1
ATOM 1343 C C . ASN A 1 174 ? 29.146 -4.872 -14.122 1.00 77.44 174 ASN A C 1
ATOM 1345 O O . ASN A 1 174 ? 29.444 -5.802 -14.869 1.00 77.44 174 ASN A O 1
ATOM 1349 N N . ARG A 1 175 ? 27.901 -4.680 -13.673 1.00 79.62 175 ARG A N 1
ATOM 1350 C CA . ARG A 1 175 ? 26.786 -5.568 -14.010 1.00 79.62 175 ARG A CA 1
ATOM 1351 C C . ARG A 1 175 ? 26.400 -5.491 -15.486 1.00 79.62 175 ARG A C 1
ATOM 1353 O O . ARG A 1 175 ? 26.271 -6.535 -16.116 1.00 79.62 175 ARG A O 1
ATOM 1360 N N . ILE A 1 176 ? 26.275 -4.289 -16.053 1.00 82.75 176 ILE A N 1
ATOM 1361 C CA . ILE A 1 176 ? 25.950 -4.102 -17.480 1.00 82.75 176 ILE A CA 1
ATOM 1362 C C . ILE A 1 176 ? 27.037 -4.711 -18.374 1.00 82.75 176 ILE A C 1
ATOM 1364 O O . ILE A 1 176 ? 26.737 -5.474 -19.290 1.00 82.75 176 ILE A O 1
ATOM 1368 N N . HIS A 1 177 ? 28.311 -4.446 -18.082 1.00 82.00 177 HIS A N 1
ATOM 1369 C CA . HIS A 1 177 ? 29.417 -5.027 -18.840 1.00 82.00 177 HIS A CA 1
ATOM 1370 C C . HIS A 1 177 ? 29.556 -6.536 -18.616 1.00 82.00 177 HIS A C 1
ATOM 1372 O O . HIS A 1 177 ? 29.937 -7.247 -19.541 1.00 82.00 177 HIS A O 1
ATOM 1378 N N . TRP A 1 178 ? 29.242 -7.048 -17.421 1.00 84.50 178 TRP A N 1
ATOM 1379 C CA . TRP A 1 178 ? 29.177 -8.489 -17.186 1.00 84.50 178 TRP A CA 1
ATOM 1380 C C . TRP A 1 178 ? 28.122 -9.136 -18.083 1.00 84.50 178 TRP A C 1
ATOM 1382 O O . TRP A 1 178 ? 28.458 -10.103 -18.757 1.00 84.50 178 TRP A O 1
ATOM 1392 N N . ILE A 1 179 ? 26.915 -8.564 -18.178 1.00 81.69 179 ILE A N 1
ATOM 1393 C CA . ILE A 1 179 ? 25.874 -9.043 -19.101 1.00 81.69 179 ILE A CA 1
ATOM 1394 C C . ILE A 1 179 ? 26.429 -9.058 -20.526 1.00 81.69 179 ILE A C 1
ATOM 1396 O O . ILE A 1 179 ? 26.456 -10.116 -21.144 1.00 81.69 179 ILE A O 1
ATOM 1400 N N . CYS A 1 180 ? 26.969 -7.930 -21.005 1.00 82.81 180 CYS A N 1
ATOM 1401 C CA . CYS A 1 180 ? 27.485 -7.816 -22.372 1.00 82.81 180 CYS A CA 1
ATOM 1402 C C . CYS A 1 180 ? 28.563 -8.865 -22.698 1.00 82.81 180 CYS A C 1
ATOM 1404 O O . CYS A 1 180 ? 28.546 -9.435 -23.782 1.00 82.81 180 CYS A O 1
ATOM 1406 N N . ARG A 1 181 ? 29.466 -9.168 -21.753 1.00 82.00 181 ARG A N 1
ATOM 1407 C CA . ARG A 1 181 ? 30.524 -10.182 -21.934 1.00 82.00 181 ARG A CA 1
ATOM 1408 C C . ARG A 1 181 ? 30.012 -11.622 -22.006 1.00 82.00 181 ARG A C 1
ATOM 1410 O O . ARG A 1 181 ? 30.740 -12.482 -22.488 1.00 82.00 181 ARG A O 1
ATOM 1417 N N . HIS A 1 182 ? 28.821 -11.895 -21.481 1.00 84.88 182 HIS A N 1
ATOM 1418 C CA . HIS A 1 182 ? 28.268 -13.249 -21.390 1.00 84.88 182 HIS A CA 1
ATOM 1419 C C . HIS A 1 182 ? 27.140 -13.503 -22.394 1.00 84.88 182 HIS A C 1
ATOM 1421 O O . HIS A 1 182 ? 26.647 -14.628 -22.472 1.00 84.88 182 HIS A O 1
ATOM 1427 N N . VAL A 1 183 ? 26.736 -12.497 -23.178 1.00 83.50 183 VAL A N 1
ATOM 1428 C CA . VAL A 1 183 ? 25.810 -12.706 -24.293 1.00 83.50 183 VAL A CA 1
ATOM 1429 C C . VAL A 1 183 ? 26.497 -13.548 -25.368 1.00 83.50 183 VAL A C 1
ATOM 1431 O O . VAL A 1 183 ? 27.615 -13.261 -25.790 1.00 83.50 183 VAL A O 1
ATOM 1434 N N . GLN A 1 184 ? 25.807 -14.592 -25.821 1.00 78.75 184 GLN A N 1
ATOM 1435 C CA . GLN A 1 184 ? 26.251 -15.481 -26.891 1.00 78.75 184 GLN A CA 1
ATOM 1436 C C . GLN A 1 184 ? 25.260 -15.441 -28.057 1.00 78.75 184 GLN A C 1
ATOM 1438 O O . GLN A 1 184 ? 24.073 -15.178 -27.872 1.00 78.75 184 GLN A O 1
ATOM 1443 N N . GLY A 1 185 ? 25.743 -15.739 -29.263 1.00 82.81 185 GLY A N 1
ATOM 1444 C CA . GLY A 1 185 ? 24.939 -15.704 -30.486 1.00 82.81 185 GLY A CA 1
ATOM 1445 C C . GLY A 1 185 ? 25.016 -14.360 -31.212 1.00 82.81 185 GLY A C 1
ATOM 1446 O O . GLY A 1 185 ? 25.942 -13.588 -31.000 1.00 82.81 185 GLY A O 1
ATOM 1447 N N . HIS A 1 186 ? 24.065 -14.114 -32.115 1.00 79.25 186 HIS A N 1
ATOM 1448 C CA . HIS A 1 186 ? 24.063 -12.929 -32.991 1.00 79.25 186 HIS A CA 1
ATOM 1449 C C . HIS A 1 186 ? 22.849 -12.016 -32.774 1.00 79.25 186 HIS A C 1
ATOM 1451 O O . HIS A 1 186 ? 22.844 -10.876 -33.234 1.00 79.25 186 HIS A O 1
ATOM 1457 N N . THR A 1 187 ? 21.814 -12.504 -32.090 1.00 81.44 187 THR A N 1
ATOM 1458 C CA . THR A 1 187 ? 20.533 -11.815 -31.896 1.00 81.44 187 THR A CA 1
ATOM 1459 C C . THR A 1 187 ? 20.186 -11.756 -30.421 1.00 81.44 187 THR A C 1
ATOM 1461 O O . THR A 1 187 ? 20.252 -12.776 -29.738 1.00 81.44 187 THR A O 1
ATOM 1464 N N . VAL A 1 188 ? 19.773 -10.584 -29.950 1.00 84.81 188 VAL A N 1
ATOM 1465 C CA . VAL A 1 188 ? 19.421 -10.337 -28.549 1.00 84.81 188 VAL A CA 1
ATOM 1466 C C . VAL A 1 188 ? 18.026 -9.734 -28.492 1.00 84.81 188 VAL A C 1
ATOM 1468 O O . VAL A 1 188 ? 17.738 -8.792 -29.226 1.00 84.81 188 VAL A O 1
ATOM 1471 N N . LEU A 1 189 ? 17.174 -10.266 -27.617 1.00 81.88 189 LEU A N 1
ATOM 1472 C CA . LEU A 1 189 ? 15.906 -9.648 -27.246 1.00 81.88 189 LEU A CA 1
ATOM 1473 C C . LEU A 1 189 ? 16.065 -9.039 -25.852 1.00 81.88 189 LEU A C 1
ATOM 1475 O O . LEU A 1 189 ? 16.289 -9.769 -24.888 1.00 81.88 189 LEU A O 1
ATOM 1479 N N . ASP A 1 190 ? 15.968 -7.718 -25.762 1.00 77.88 190 ASP A N 1
ATOM 1480 C CA . ASP A 1 190 ? 16.048 -6.968 -24.509 1.00 77.88 190 ASP A CA 1
ATOM 1481 C C . ASP A 1 190 ? 14.639 -6.503 -24.116 1.00 77.88 190 ASP A C 1
ATOM 1483 O O . ASP A 1 190 ? 14.005 -5.746 -24.853 1.00 77.88 190 ASP A O 1
ATOM 1487 N N . VAL A 1 191 ? 14.117 -7.007 -22.994 1.00 75.88 191 VAL A N 1
ATOM 1488 C CA . VAL A 1 191 ? 12.737 -6.767 -22.535 1.00 75.88 191 VAL A CA 1
ATOM 1489 C C . VAL A 1 191 ? 12.761 -5.867 -21.305 1.00 75.88 191 VAL A C 1
ATOM 1491 O O . VAL A 1 191 ? 13.383 -6.210 -20.302 1.00 75.88 191 VAL A O 1
ATOM 1494 N N . GLY A 1 192 ? 12.053 -4.737 -21.369 1.00 66.81 192 GLY A N 1
ATOM 1495 C CA . GLY A 1 192 ? 12.130 -3.680 -20.358 1.00 66.81 192 GLY A CA 1
ATOM 1496 C C . GLY A 1 192 ? 13.429 -2.882 -20.477 1.00 66.81 192 GLY A C 1
ATOM 1497 O O . GLY A 1 192 ? 14.080 -2.604 -19.468 1.00 66.81 192 GLY A O 1
ATOM 1498 N N . CYS A 1 193 ? 13.841 -2.577 -21.714 1.00 67.19 193 CYS A N 1
ATOM 1499 C CA . CYS A 1 193 ? 15.169 -2.048 -22.021 1.00 67.19 193 CYS A CA 1
ATOM 1500 C C . CYS A 1 193 ? 15.444 -0.645 -21.455 1.00 67.19 193 CYS A C 1
ATOM 1502 O O . CYS A 1 193 ? 16.578 -0.173 -21.534 1.00 67.19 193 CYS A O 1
ATOM 1504 N N . SER A 1 194 ? 14.446 0.042 -20.906 1.00 72.94 194 SER A N 1
ATOM 1505 C CA . SER A 1 194 ? 14.504 1.450 -20.540 1.00 72.94 194 SER A CA 1
ATOM 1506 C C . SER A 1 194 ? 15.231 2.319 -21.591 1.00 72.94 194 SER A C 1
ATOM 1508 O O . SER A 1 194 ? 15.028 2.112 -22.786 1.00 72.94 194 SER A O 1
ATOM 1510 N N . GLN A 1 195 ? 16.120 3.259 -21.224 1.00 71.69 195 GLN A N 1
ATOM 1511 C CA . GLN A 1 195 ? 16.922 4.057 -22.168 1.00 71.69 195 GLN A CA 1
ATOM 1512 C C . GLN A 1 195 ? 17.931 3.215 -22.972 1.00 71.69 195 GLN A C 1
ATOM 1514 O O . GLN A 1 195 ? 18.633 3.745 -23.837 1.00 71.69 195 GLN A O 1
ATOM 1519 N N . GLY A 1 196 ? 17.997 1.905 -22.723 1.00 74.06 196 GLY A N 1
ATOM 1520 C CA . GLY A 1 196 ? 18.576 0.933 -23.635 1.00 74.06 196 GLY A CA 1
ATOM 1521 C C . GLY A 1 196 ? 20.085 0.822 -23.545 1.00 74.06 196 GLY A C 1
ATOM 1522 O O . GLY A 1 196 ? 20.698 0.452 -24.535 1.00 74.06 196 GLY A O 1
ATOM 1523 N N . ILE A 1 197 ? 20.728 1.141 -22.416 1.00 81.75 197 ILE A N 1
ATOM 1524 C CA . ILE A 1 197 ? 22.201 1.157 -22.351 1.00 81.75 197 ILE A CA 1
ATOM 1525 C C . ILE A 1 197 ? 22.825 -0.198 -22.717 1.00 81.75 197 ILE A C 1
ATOM 1527 O O . ILE A 1 197 ? 23.778 -0.243 -23.493 1.00 81.75 197 ILE A O 1
ATOM 1531 N N . THR A 1 198 ? 22.246 -1.306 -22.249 1.00 83.00 198 THR A N 1
ATOM 1532 C CA . THR A 1 198 ? 22.677 -2.663 -22.620 1.00 83.00 198 THR A CA 1
ATOM 1533 C C . THR A 1 198 ? 22.455 -2.913 -24.111 1.00 83.00 198 THR A C 1
ATOM 1535 O O . THR A 1 198 ? 23.376 -3.340 -24.805 1.00 83.00 198 THR A O 1
ATOM 1538 N N . SER A 1 199 ? 21.273 -2.562 -24.624 1.00 83.75 199 SER A N 1
ATOM 1539 C CA . SER A 1 199 ? 20.942 -2.635 -26.050 1.00 83.75 199 SER A CA 1
ATOM 1540 C C . SER A 1 199 ? 21.898 -1.820 -26.935 1.00 83.75 199 SER A C 1
ATOM 1542 O O . SER A 1 199 ? 22.334 -2.293 -27.982 1.00 83.75 199 SER A O 1
ATOM 1544 N N . ILE A 1 200 ? 22.283 -0.614 -26.509 1.00 80.06 200 ILE A N 1
ATOM 1545 C CA . ILE A 1 200 ? 23.224 0.267 -27.211 1.00 80.06 200 ILE A CA 1
ATOM 1546 C C . ILE A 1 200 ? 24.622 -0.351 -27.230 1.00 80.06 200 ILE A C 1
ATOM 1548 O O . ILE A 1 200 ? 25.271 -0.348 -28.275 1.00 80.06 200 ILE A O 1
ATOM 1552 N N . LEU A 1 201 ? 25.102 -0.866 -26.095 1.00 82.62 201 LEU A N 1
ATOM 1553 C CA . LEU A 1 201 ? 26.426 -1.484 -26.006 1.00 82.62 201 LEU A CA 1
ATOM 1554 C C . LEU A 1 201 ? 26.500 -2.754 -26.857 1.00 82.62 201 LEU A C 1
ATOM 1556 O O . LEU A 1 201 ? 27.412 -2.881 -27.662 1.00 82.62 201 LEU A O 1
ATOM 1560 N N . LEU A 1 202 ? 25.511 -3.642 -26.760 1.00 82.06 202 LEU A N 1
ATOM 1561 C CA . LEU A 1 202 ? 25.454 -4.859 -27.573 1.00 82.06 202 LEU A CA 1
ATOM 1562 C C . LEU A 1 202 ? 25.317 -4.549 -29.068 1.00 82.06 202 LEU A C 1
ATOM 1564 O O . LEU A 1 202 ? 26.011 -5.150 -29.884 1.00 82.06 202 LEU A O 1
ATOM 1568 N N . GLY A 1 203 ? 24.494 -3.566 -29.441 1.00 79.75 203 GLY A N 1
ATOM 1569 C CA . GLY A 1 203 ? 24.408 -3.101 -30.826 1.00 79.75 203 GLY A CA 1
ATOM 1570 C C . GLY A 1 203 ? 25.756 -2.600 -31.357 1.00 79.75 203 GLY A C 1
ATOM 1571 O O . GLY A 1 203 ? 26.126 -2.908 -32.488 1.00 79.75 203 GLY A O 1
ATOM 1572 N N . ARG A 1 204 ? 26.536 -1.894 -30.526 1.00 78.75 204 ARG A N 1
ATOM 1573 C CA . ARG A 1 204 ? 27.898 -1.440 -30.869 1.00 78.75 204 ARG A CA 1
ATOM 1574 C C . ARG A 1 204 ? 28.908 -2.581 -30.994 1.00 78.75 204 ARG A C 1
ATOM 1576 O O . ARG A 1 204 ? 29.810 -2.478 -31.816 1.00 78.75 204 ARG A O 1
ATOM 1583 N N . GLU A 1 205 ? 28.731 -3.660 -30.238 1.00 77.75 205 GLU A N 1
ATOM 1584 C CA . GLU A 1 205 ? 29.516 -4.899 -30.361 1.00 77.75 205 GLU A CA 1
ATOM 1585 C C . GLU A 1 205 ? 29.078 -5.766 -31.566 1.00 77.75 205 GLU A C 1
ATOM 1587 O O . GLU A 1 205 ? 29.628 -6.840 -31.802 1.00 77.75 205 GLU A O 1
ATOM 1592 N N . GLY A 1 206 ? 28.108 -5.304 -32.367 1.00 76.75 206 GLY A N 1
ATOM 1593 C CA . GLY A 1 206 ? 27.676 -5.956 -33.606 1.00 76.75 206 GLY A CA 1
ATOM 1594 C C . GLY A 1 206 ? 26.536 -6.963 -33.444 1.00 76.75 206 GLY A C 1
ATOM 1595 O O . GLY A 1 206 ? 26.224 -7.684 -34.393 1.00 76.75 206 GLY A O 1
ATOM 1596 N N . PHE A 1 207 ? 25.890 -7.015 -32.276 1.00 81.31 207 PHE A N 1
ATOM 1597 C CA . PHE A 1 207 ? 24.696 -7.833 -32.079 1.00 81.31 207 PHE A CA 1
ATOM 1598 C C . PHE A 1 207 ? 23.476 -7.190 -32.746 1.00 81.31 207 PHE A C 1
ATOM 1600 O O . PHE A 1 207 ? 23.279 -5.974 -32.706 1.00 81.31 207 PHE A O 1
ATOM 1607 N N . LYS A 1 208 ? 22.591 -8.021 -33.300 1.00 82.44 208 LYS A N 1
ATOM 1608 C CA . LYS A 1 208 ? 21.256 -7.593 -33.722 1.00 82.44 208 LYS A CA 1
ATOM 1609 C C . LYS A 1 208 ? 20.338 -7.562 -32.504 1.00 82.44 208 LYS A C 1
ATOM 1611 O O . LYS A 1 208 ? 19.865 -8.608 -32.060 1.00 82.44 208 LYS A O 1
ATOM 1616 N N . VAL A 1 209 ? 20.089 -6.375 -31.964 1.00 81.25 209 VAL A N 1
ATOM 1617 C CA . VAL A 1 209 ? 19.266 -6.206 -30.760 1.00 81.25 209 VAL A CA 1
ATOM 1618 C C . VAL A 1 209 ? 17.846 -5.790 -31.136 1.00 81.25 209 VAL A C 1
ATOM 1620 O O . VAL A 1 209 ? 17.649 -4.826 -31.869 1.00 81.25 209 VAL A O 1
ATOM 1623 N N . THR A 1 210 ? 16.855 -6.520 -30.632 1.00 82.81 210 THR A N 1
ATOM 1624 C CA . THR A 1 210 ? 15.446 -6.108 -30.607 1.00 82.81 210 THR A CA 1
ATOM 1625 C C . THR A 1 210 ? 15.133 -5.668 -29.188 1.00 82.81 210 THR A C 1
ATOM 1627 O O . THR A 1 210 ? 15.263 -6.463 -28.260 1.00 82.81 210 THR A O 1
ATOM 1630 N N . ALA A 1 211 ? 14.771 -4.402 -29.015 1.00 79.19 211 ALA A N 1
ATOM 1631 C CA . ALA A 1 211 ? 14.526 -3.816 -27.706 1.00 79.19 211 ALA A CA 1
ATOM 1632 C C . ALA A 1 211 ? 13.032 -3.516 -27.561 1.00 79.19 211 ALA A C 1
ATOM 1634 O O . ALA A 1 211 ? 12.448 -2.849 -28.415 1.00 79.19 211 ALA A O 1
ATOM 1635 N N . ILE A 1 212 ? 12.415 -4.028 -26.500 1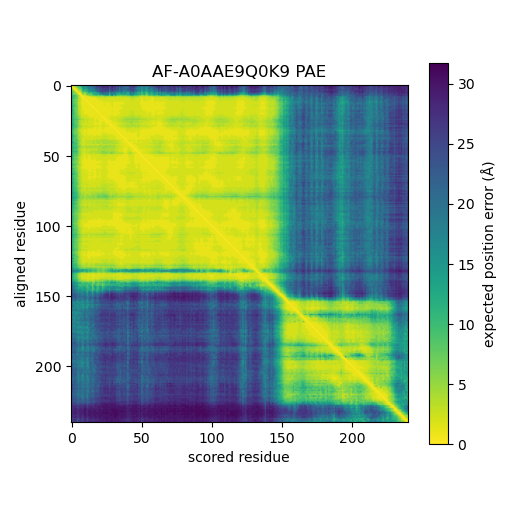.00 75.81 212 ILE A N 1
ATOM 1636 C CA . ILE A 1 212 ? 10.998 -3.830 -26.202 1.00 75.81 212 ILE A CA 1
ATOM 1637 C C . ILE A 1 212 ? 10.893 -3.093 -24.876 1.00 75.81 212 ILE A C 1
ATOM 1639 O O . ILE A 1 212 ? 11.416 -3.549 -23.858 1.00 75.81 212 ILE A O 1
ATOM 1643 N N . ASP A 1 213 ? 10.169 -1.982 -24.885 1.00 72.38 213 ASP A N 1
ATOM 1644 C CA . ASP A 1 213 ? 9.818 -1.244 -23.682 1.00 72.38 213 ASP A CA 1
ATOM 1645 C C . ASP A 1 213 ? 8.366 -0.772 -23.760 1.00 72.38 213 ASP A C 1
ATOM 1647 O O . ASP A 1 213 ? 7.810 -0.620 -24.850 1.00 72.38 213 ASP A O 1
ATOM 1651 N N . LEU A 1 214 ? 7.749 -0.564 -22.599 1.00 66.75 214 LEU A N 1
ATOM 1652 C CA . LEU A 1 214 ? 6.394 -0.027 -22.505 1.00 66.75 214 LEU A CA 1
ATOM 1653 C C . LEU A 1 214 ? 6.387 1.500 -22.685 1.00 66.75 214 LEU A C 1
ATOM 1655 O O . LEU A 1 214 ? 5.339 2.071 -22.978 1.00 66.75 214 LEU A O 1
ATOM 1659 N N . GLU A 1 215 ? 7.540 2.163 -22.542 1.00 62.22 215 GLU A N 1
ATOM 1660 C CA . GLU A 1 215 ? 7.665 3.614 -22.657 1.00 62.22 215 GLU A CA 1
ATOM 1661 C C . GLU A 1 215 ? 8.276 4.072 -23.992 1.00 62.22 215 GLU A C 1
ATOM 1663 O O . GLU A 1 215 ? 9.463 3.888 -24.275 1.00 62.22 215 GLU A O 1
ATOM 1668 N N . GLU A 1 216 ? 7.492 4.800 -24.793 1.00 63.03 216 GLU A N 1
ATOM 1669 C CA . GLU A 1 216 ? 7.938 5.339 -26.090 1.00 63.03 216 GLU A CA 1
ATOM 1670 C C . GLU A 1 216 ? 9.158 6.281 -25.985 1.00 63.03 216 GLU A C 1
ATOM 1672 O O . GLU A 1 216 ? 10.012 6.319 -26.879 1.00 63.03 216 GLU A O 1
ATOM 1677 N N . GLY A 1 217 ? 9.280 7.039 -24.887 1.00 62.19 217 GLY A N 1
ATOM 1678 C CA . GLY A 1 217 ? 10.386 7.982 -24.667 1.00 62.19 217 GLY A CA 1
ATOM 1679 C C . GLY A 1 217 ? 11.750 7.297 -24.520 1.00 62.19 217 GLY A C 1
ATOM 1680 O O . GLY A 1 217 ? 12.755 7.777 -25.055 1.00 62.19 217 GLY A O 1
ATOM 1681 N N . SER A 1 218 ? 11.760 6.141 -23.863 1.00 62.50 218 SER A N 1
ATOM 1682 C CA . SER A 1 218 ? 12.923 5.281 -23.644 1.00 62.50 218 SER A CA 1
ATOM 1683 C C . SER A 1 218 ? 13.439 4.688 -24.963 1.00 62.50 218 SER A C 1
ATOM 1685 O O . SER A 1 218 ? 14.627 4.799 -25.287 1.00 62.50 218 SER A O 1
ATOM 1687 N N . ILE A 1 219 ? 12.520 4.224 -25.817 1.00 62.34 219 ILE A N 1
ATOM 1688 C CA . ILE A 1 219 ? 12.818 3.747 -27.177 1.00 62.34 219 ILE A CA 1
ATOM 1689 C C . ILE A 1 219 ? 13.397 4.880 -28.048 1.00 62.34 219 ILE A C 1
ATOM 1691 O O . ILE A 1 219 ? 14.384 4.689 -28.765 1.00 62.34 219 ILE A O 1
ATOM 1695 N N . SER A 1 220 ? 12.822 6.087 -27.976 1.00 65.56 220 SER A N 1
ATOM 1696 C CA . SER A 1 220 ? 13.295 7.255 -28.738 1.00 65.56 220 SER A CA 1
ATOM 1697 C C . SER A 1 220 ? 14.711 7.688 -28.333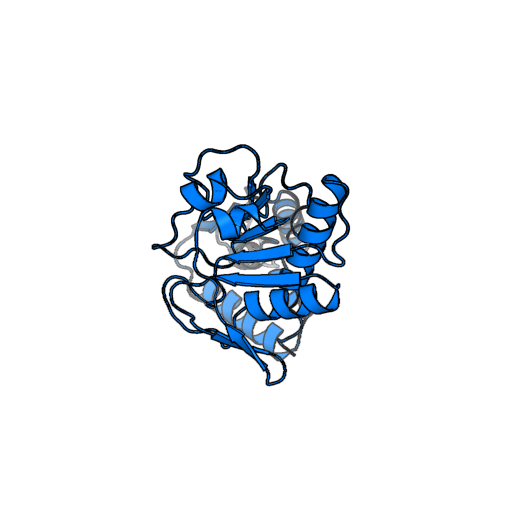 1.00 65.56 220 SER A C 1
ATOM 1699 O O . SER A 1 220 ? 15.537 8.018 -29.192 1.00 65.56 220 SER A O 1
ATOM 1701 N N . TYR A 1 221 ? 15.026 7.658 -27.033 1.00 67.38 221 TYR A N 1
ATOM 1702 C CA . TYR A 1 221 ? 16.364 7.955 -26.521 1.00 67.38 221 TYR A CA 1
ATOM 1703 C C . TYR A 1 221 ? 17.404 6.947 -27.026 1.00 67.38 221 TYR A C 1
ATOM 1705 O O . TYR A 1 221 ? 18.467 7.360 -27.507 1.00 67.38 221 TYR A O 1
ATOM 1713 N N . ALA A 1 222 ? 17.095 5.648 -26.955 1.00 64.06 222 ALA A N 1
ATOM 1714 C CA . ALA A 1 222 ? 17.995 4.586 -27.396 1.00 64.06 222 ALA A CA 1
ATOM 1715 C C . ALA 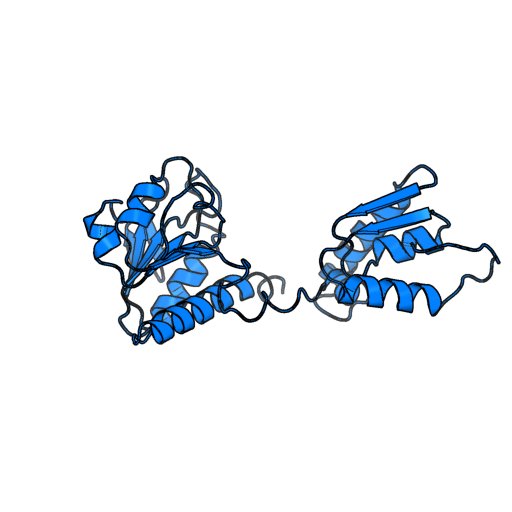A 1 222 ? 18.341 4.731 -28.887 1.00 64.06 222 ALA A C 1
ATOM 1717 O O . ALA A 1 222 ? 19.519 4.763 -29.256 1.00 64.06 222 ALA A O 1
ATOM 1718 N N . LYS A 1 223 ? 17.322 4.959 -29.731 1.00 67.50 223 LYS A N 1
ATOM 1719 C CA . LYS A 1 223 ? 17.490 5.206 -31.175 1.00 67.50 223 LYS A CA 1
ATOM 1720 C C . LYS A 1 223 ? 18.389 6.419 -31.457 1.00 67.50 223 LYS A C 1
ATOM 1722 O O . LYS A 1 223 ? 19.285 6.343 -32.297 1.00 67.50 223 LYS A O 1
ATOM 1727 N N . LYS A 1 224 ? 18.214 7.528 -30.725 1.00 68.12 224 LYS A N 1
ATOM 1728 C CA . LYS A 1 224 ? 19.028 8.752 -30.891 1.00 68.12 224 LYS A CA 1
ATOM 1729 C C . LYS A 1 224 ? 20.488 8.580 -30.463 1.00 68.12 224 LYS A C 1
ATOM 1731 O O . LYS A 1 224 ? 21.375 9.131 -31.111 1.00 68.12 224 LYS A O 1
ATOM 1736 N N . ASN A 1 225 ? 20.758 7.860 -29.374 1.00 66.19 225 ASN A N 1
ATOM 1737 C CA . ASN A 1 225 ? 22.119 7.712 -28.837 1.00 66.19 225 ASN A CA 1
ATOM 1738 C C . ASN A 1 225 ? 22.928 6.615 -29.529 1.00 66.19 225 ASN A C 1
ATOM 1740 O O . ASN A 1 225 ? 24.157 6.710 -29.583 1.00 66.19 225 ASN A O 1
ATOM 1744 N N . PHE A 1 226 ? 22.256 5.627 -30.119 1.00 63.00 226 PHE A N 1
ATOM 1745 C CA . PHE A 1 226 ? 22.893 4.722 -31.065 1.00 63.00 226 PHE A CA 1
ATOM 1746 C C . PHE A 1 226 ? 23.472 5.492 -32.268 1.00 63.00 226 PHE A C 1
ATOM 1748 O O . PHE A 1 226 ? 24.637 5.311 -32.610 1.00 63.00 226 PHE A O 1
ATOM 1755 N N . ALA A 1 227 ? 22.717 6.446 -32.826 1.00 58.12 227 ALA A N 1
ATOM 1756 C CA . ALA A 1 227 ? 23.126 7.223 -34.001 1.00 58.12 227 ALA A CA 1
ATOM 1757 C C . ALA A 1 227 ? 24.257 8.252 -33.759 1.00 58.12 227 ALA A C 1
ATOM 1759 O O . ALA A 1 227 ? 24.885 8.704 -34.712 1.00 58.12 227 ALA A O 1
ATOM 1760 N N . ARG A 1 228 ? 24.523 8.656 -32.506 1.00 51.19 228 ARG A N 1
ATOM 1761 C CA . ARG A 1 228 ? 25.435 9.776 -32.179 1.00 51.19 228 ARG A CA 1
ATOM 1762 C C . ARG A 1 228 ? 26.929 9.440 -32.154 1.00 51.19 228 ARG A C 1
ATOM 1764 O O . ARG A 1 228 ? 27.725 10.368 -32.143 1.00 51.19 228 ARG A O 1
ATOM 1771 N N . ASN A 1 229 ? 27.313 8.164 -32.131 1.00 44.81 229 ASN A N 1
ATOM 1772 C CA . ASN A 1 229 ? 28.720 7.742 -32.176 1.00 44.81 229 ASN A CA 1
ATOM 1773 C C . ASN A 1 229 ? 28.844 6.395 -32.915 1.00 44.81 229 ASN A C 1
ATOM 1775 O O . ASN A 1 229 ? 28.834 5.347 -32.262 1.00 44.81 229 ASN A O 1
ATOM 1779 N N . PRO A 1 230 ? 28.919 6.400 -34.260 1.00 43.78 230 PRO A N 1
ATOM 1780 C CA . PRO A 1 230 ? 29.229 5.199 -35.031 1.00 43.78 230 PRO A CA 1
ATOM 1781 C C . PRO A 1 230 ? 30.669 4.739 -34.749 1.00 43.78 230 PRO A C 1
ATOM 1783 O O . PRO A 1 230 ? 31.568 5.559 -34.558 1.00 43.78 230 PRO A O 1
ATOM 1786 N N . HIS A 1 231 ? 30.899 3.425 -34.700 1.00 43.72 231 HIS A N 1
ATOM 1787 C CA . HIS A 1 231 ? 32.233 2.869 -34.464 1.00 43.72 231 HIS A CA 1
ATOM 1788 C C . HIS A 1 231 ? 33.152 3.088 -35.690 1.00 43.72 231 HIS A C 1
ATOM 1790 O O . HIS A 1 231 ? 32.682 2.971 -36.825 1.00 43.72 231 HIS A O 1
ATOM 1796 N N . PRO A 1 232 ? 34.470 3.308 -35.502 1.00 40.19 232 PRO A N 1
ATOM 1797 C CA . PRO A 1 232 ? 35.483 3.452 -36.564 1.00 40.19 232 PRO A CA 1
ATOM 1798 C C . PRO A 1 232 ? 35.715 2.218 -37.468 1.00 40.19 232 PRO A C 1
ATOM 1800 O O . PRO A 1 232 ? 36.688 2.190 -38.215 1.00 40.19 232 PRO A O 1
ATOM 1803 N N . SER A 1 233 ? 34.864 1.186 -37.423 1.00 43.88 233 SER A N 1
ATOM 1804 C CA . SER A 1 233 ? 35.078 -0.103 -38.108 1.00 43.88 233 SER A CA 1
ATOM 1805 C C . SER A 1 233 ? 34.014 -0.493 -39.147 1.00 43.88 233 SER A C 1
ATOM 1807 O O . SER A 1 233 ? 34.041 -1.619 -39.637 1.00 43.88 233 SER A O 1
ATOM 1809 N N . GLY A 1 234 ? 33.112 0.415 -39.539 1.00 38.03 234 GLY A N 1
ATOM 1810 C CA . GLY A 1 234 ? 32.356 0.281 -40.796 1.00 38.03 234 GLY A CA 1
ATOM 1811 C C . GLY A 1 234 ? 31.442 -0.948 -40.931 1.00 38.03 234 GLY A C 1
ATOM 1812 O O . GLY A 1 234 ? 31.323 -1.485 -42.029 1.00 38.03 234 GLY A O 1
ATOM 1813 N N . LYS A 1 235 ? 30.790 -1.407 -39.854 1.00 35.50 235 LYS A N 1
ATOM 1814 C CA . LYS A 1 235 ? 29.728 -2.428 -39.936 1.00 35.50 235 LYS A CA 1
ATOM 1815 C C . LYS A 1 235 ? 28.378 -1.835 -39.535 1.00 35.50 235 LYS A C 1
ATOM 1817 O O . LYS A 1 235 ? 28.256 -1.251 -38.462 1.00 35.50 235 LYS A O 1
ATOM 1822 N N . GLU A 1 236 ? 27.381 -1.986 -40.406 1.00 36.94 236 GLU A N 1
ATOM 1823 C CA . GLU A 1 236 ? 26.007 -1.531 -40.174 1.00 36.94 236 GLU A CA 1
ATOM 1824 C C . GLU A 1 236 ? 25.341 -2.332 -39.048 1.00 36.94 236 GLU A C 1
ATOM 1826 O O . GLU A 1 236 ? 25.437 -3.558 -38.997 1.00 36.94 236 GLU A O 1
ATOM 1831 N N . SER A 1 237 ? 24.643 -1.641 -38.148 1.00 39.97 237 SER A N 1
ATOM 1832 C CA . SER A 1 237 ? 23.783 -2.255 -37.130 1.00 39.97 237 SER A CA 1
ATOM 1833 C C . SER A 1 237 ? 22.392 -1.628 -37.216 1.00 39.97 237 SER A C 1
ATOM 1835 O O . SER A 1 237 ? 22.247 -0.408 -37.283 1.00 39.97 237 SER A O 1
ATOM 1837 N N . THR A 1 238 ? 21.357 -2.467 -37.256 1.00 40.25 238 THR A N 1
ATOM 1838 C CA . THR A 1 238 ? 19.959 -2.044 -37.409 1.00 40.25 238 THR A CA 1
ATOM 1839 C C . THR A 1 238 ? 19.223 -2.132 -36.077 1.00 40.25 238 THR A C 1
ATOM 1841 O O . THR A 1 238 ? 19.163 -3.211 -35.488 1.00 40.25 238 THR A O 1
ATOM 1844 N N . PHE A 1 239 ? 18.630 -1.017 -35.647 1.00 39.53 239 PHE A N 1
ATOM 1845 C CA . PHE A 1 239 ? 17.660 -0.948 -34.550 1.00 39.53 239 PHE A CA 1
ATOM 1846 C C . PHE A 1 239 ? 16.251 -0.991 -35.147 1.00 39.53 239 PHE A C 1
ATOM 1848 O O . PHE A 1 239 ? 15.855 -0.042 -35.825 1.00 39.53 239 PHE A O 1
ATOM 1855 N N . SER A 1 240 ? 15.508 -2.071 -34.913 1.00 42.06 240 SER A N 1
ATOM 1856 C CA . SER A 1 240 ? 14.081 -2.179 -35.257 1.00 42.06 240 SER A CA 1
ATOM 1857 C C . SER A 1 240 ? 13.247 -2.162 -33.990 1.00 42.06 240 SER A C 1
ATOM 1859 O O . SER A 1 240 ? 13.441 -3.118 -33.204 1.00 42.06 240 SER A O 1
#

Secondary structure (DSSP, 8-state):
-THHHHTHHHHHHHHHHHHHHHHTT--STT-EEEEE--SSSTTS---TT-HHHHHHHHHHHTT-EEEEE-SS--EEEETTEEEEPPPPSHHHHHT-SEEEE-S--TTS-HHHHHHH-S-EEESS-TTTT---S-EEETTSTTS-SSSTTTT--HHHHHHTTSSS-HHHHHHHHHHHHHHHHH--SSEEEEES-TT-HHHHHHHHTT-EEEEE-S-HHHHHHHHHHHHTS--TT-------

pLDDT: mean 81.66, std 18.24, range [32.47, 98.81]

Sequence (240 aa):
MADRMNRRMPLYIAERIEAMLAQKGKTINKAKIILAGVAYKKDIDDVRESPALVLFEHLIKMGASVSFTDPYVSSFKLNGEAISSRTANAQLWESADIVVITTDHSVVDYQQLVDHAPLVFDTRNATAHCTGGHVVILGHPGDGGAPLLANRDQVNERYYGQINSEESHEATRNRIHWICRHVQGHTVLDVGCSQGITSILLGREGFKVTAIDLEEGSISYAKKNFARNPHPSGKESTFS

Radius of gyration: 22.27 Å; Cα contacts (8 Å, |Δi|>4): 390; chains: 1; bounding box: 52×32×62 Å

Foldseek 3Di:
DVPVPLLPVLVLVLVLVQVLCVVVVHGLAQFEEEEEDQALAAPEAHNPPTSVVSNQVVSVVSNYNYAYAYPHHQWDDDPNDIHGHDDDDLVSQLVGPEYEYRYLYPPDPVQSSQVRHPAYEYAPCSCVPHDHDRYQYQQDPPSPDPRVPLPPPCLVCLCVVVDDDPVSSVVSVVVLVVVLVPDDDQEEEAEQCFLNPSVLVNLQVRHAYAYDHPDPVSVVNNVVVSPPDHDPPDDDHDYD